Protein AF-A0AAV6R7L6-F1 (afdb_monomer_lite)

Secondary structure (DSSP, 8-state):
-HHHHHHT-SS---BTTB---HHHHHHHHHHHHHHHHHT-HHHHHH---------HHHHHHHHHHHHHHHHHHHHHHHS------S--SSPPPPPPPTT------S------PPP--TT----TT-PPPTHHHHHHHHTTSS----------------------------S---HHHHHHHHHHHHHHHHHHHTT------------B-TTT-SBSSGGGTEEEETTEEEEHHHH-S-HHHHHHHHHHHHHHHHHHHHHHHHHHHHT-

Sequence (268 aa):
MLELCRIHTRDTRTLTGVHNNRWAGVMRDYKHIQDNVVNCPALMACTRVQLYDVNQQTLSMWHNQRSKAMTRDTITIAVPGSSAPQTTAEPLPAPRTLLQDPQQPDQPLAHHLPADASGLAVTIRGPLAPELFDLIVDHQSATTSSVSAPPVEPASTKATAPTVTPVTIAGAIPRSTAWRRRVDAEMERRAQELRNFAKPYRKVPQFMCRRCGQPKTKQYGHSRYKRGTFCAQADGGTVEQWLSAMKDREREEAAAAAAAAAAAAAAA

Foldseek 3Di:
DVVLCVVLVDQDDPPLNDRRGSLVSSLVVLVVVVCVCVVDVVNVVVDPDDRDPDDSVNVVVVVVVVVVVVVVVVVCVVDPPPPPPPDDVDDPPDPDDPPDDDPDDPDPPDDPDDPDCPQVDDDPPGGDDPVVVVVVVVVPPPDDDDDDDDDDDDDDDDDDDDDDDDPPPPDDDDPVRVVVVVVVVVVVVVCVVVVPPPPPPPPPPPQADPQPRDGQDVVQQWDDDSPDIDGCVRPPDHNVVVVVVVVVVVVVVVVVVVVVVVVVVVVD

Organism: Solea senegalensis (NCBI:txid28829)

Structure (mmCIF, N/CA/C/O backbone):
data_AF-A0AAV6R7L6-F1
#
_entry.id   AF-A0AAV6R7L6-F1
#
loop_
_atom_site.group_PDB
_atom_site.id
_atom_site.type_symbol
_atom_site.label_atom_id
_atom_site.label_alt_id
_atom_site.label_comp_id
_atom_site.label_asym_id
_atom_site.label_entity_id
_atom_site.label_seq_id
_atom_site.pdbx_PDB_ins_code
_atom_site.Cartn_x
_atom_site.Cartn_y
_atom_site.Cartn_z
_atom_site.occupancy
_atom_site.B_iso_or_equiv
_atom_site.auth_seq_id
_atom_site.auth_comp_id
_atom_site.auth_asym_id
_atom_site.auth_atom_id
_atom_site.pdbx_PDB_model_num
ATOM 1 N N . MET A 1 1 ? 14.025 5.373 -6.574 1.00 78.81 1 MET A N 1
ATOM 2 C CA . MET A 1 1 ? 13.388 5.450 -5.236 1.00 78.81 1 MET A CA 1
ATOM 3 C C . MET A 1 1 ? 12.596 6.740 -5.029 1.00 78.81 1 MET A C 1
ATOM 5 O O . MET A 1 1 ? 11.406 6.651 -4.777 1.00 78.81 1 MET A O 1
ATOM 9 N N . LEU A 1 2 ? 13.202 7.929 -5.174 1.00 81.50 2 LEU A N 1
ATOM 10 C CA . LEU A 1 2 ? 12.488 9.216 -5.046 1.00 81.50 2 LEU A CA 1
ATOM 11 C C . LEU A 1 2 ? 11.243 9.307 -5.940 1.00 81.50 2 LEU A C 1
ATOM 13 O O . LEU A 1 2 ? 10.188 9.722 -5.473 1.00 81.50 2 LEU A O 1
ATOM 17 N N . GLU A 1 3 ? 11.362 8.859 -7.189 1.00 85.62 3 GLU A N 1
ATOM 18 C CA . GLU A 1 3 ? 10.254 8.897 -8.144 1.00 85.62 3 GLU A CA 1
ATOM 19 C C . GLU A 1 3 ? 9.113 7.950 -7.757 1.00 85.62 3 GLU A C 1
ATOM 21 O O . GLU A 1 3 ? 7.955 8.353 -7.731 1.00 85.62 3 GLU A O 1
ATOM 26 N N . LEU A 1 4 ? 9.435 6.738 -7.289 1.00 85.50 4 LEU A N 1
ATOM 27 C CA . LEU A 1 4 ? 8.439 5.808 -6.744 1.00 85.50 4 LEU A CA 1
ATOM 28 C C . LEU A 1 4 ? 7.688 6.418 -5.551 1.00 85.50 4 LEU A C 1
ATOM 30 O O . LEU A 1 4 ? 6.474 6.258 -5.445 1.00 85.50 4 LEU A O 1
ATOM 34 N N . CYS A 1 5 ? 8.379 7.164 -4.682 1.00 83.44 5 CYS A N 1
ATOM 35 C CA . CYS A 1 5 ? 7.754 7.853 -3.550 1.00 83.44 5 CYS A CA 1
ATOM 36 C C . CYS A 1 5 ? 6.808 8.994 -3.970 1.00 83.44 5 CYS A C 1
ATOM 38 O O . CYS A 1 5 ? 5.881 9.286 -3.211 1.00 83.44 5 CYS A O 1
ATOM 40 N N . ARG A 1 6 ? 7.040 9.632 -5.130 1.00 84.69 6 ARG A N 1
ATOM 41 C CA . ARG A 1 6 ? 6.175 10.675 -5.719 1.00 84.69 6 ARG A CA 1
ATOM 42 C C . ARG A 1 6 ? 4.965 10.078 -6.434 1.00 84.69 6 ARG A C 1
ATOM 44 O O . ARG A 1 6 ? 3.860 10.588 -6.293 1.00 84.69 6 ARG A O 1
ATOM 51 N N . ILE A 1 7 ? 5.160 8.971 -7.147 1.00 85.94 7 ILE A N 1
ATOM 52 C CA . ILE A 1 7 ? 4.070 8.224 -7.789 1.00 85.94 7 ILE A CA 1
ATOM 53 C C . ILE A 1 7 ? 3.088 7.718 -6.717 1.00 85.94 7 ILE A C 1
ATOM 55 O O . ILE A 1 7 ? 1.874 7.847 -6.856 1.00 85.94 7 ILE A O 1
ATOM 59 N N . HIS A 1 8 ? 3.610 7.243 -5.584 1.00 81.00 8 HIS A N 1
ATOM 60 C CA . HIS A 1 8 ? 2.818 6.798 -4.437 1.00 81.00 8 HIS A CA 1
ATOM 61 C C . HIS A 1 8 ? 2.582 7.930 -3.423 1.00 81.00 8 HIS A C 1
ATOM 63 O O . HIS A 1 8 ? 3.000 7.830 -2.273 1.00 81.00 8 HIS A O 1
ATOM 69 N N . THR A 1 9 ? 1.938 9.028 -3.822 1.00 69.56 9 THR A N 1
ATOM 70 C CA . THR A 1 9 ? 1.658 10.184 -2.934 1.00 69.56 9 THR A CA 1
ATOM 71 C C . THR A 1 9 ? 0.514 9.965 -1.948 1.00 69.56 9 THR A C 1
ATOM 73 O O . THR A 1 9 ? 0.471 10.617 -0.908 1.00 69.56 9 THR A O 1
ATOM 76 N N . ARG A 1 10 ? -0.412 9.052 -2.245 1.00 61.66 10 ARG A N 1
ATOM 77 C CA . ARG A 1 10 ? -1.561 8.737 -1.386 1.00 61.66 10 ARG A CA 1
ATOM 78 C C . ARG A 1 10 ? -1.382 7.367 -0.749 1.00 61.66 10 ARG A C 1
ATOM 80 O O . ARG A 1 10 ? -0.851 6.464 -1.397 1.00 61.66 10 ARG A O 1
ATOM 87 N N . ASP A 1 11 ? -1.872 7.200 0.483 1.00 61.88 11 ASP A N 1
ATOM 88 C CA . ASP A 1 11 ? -2.180 5.864 0.994 1.00 61.88 11 ASP A CA 1
ATOM 89 C C . ASP A 1 11 ? -3.090 5.203 -0.033 1.00 61.88 11 ASP A C 1
ATOM 91 O O . ASP A 1 11 ? -4.187 5.678 -0.344 1.00 61.88 11 ASP A O 1
ATOM 95 N N . THR A 1 12 ? -2.525 4.208 -0.706 1.00 55.50 12 THR A N 1
ATOM 96 C CA . THR A 1 12 ? -3.079 3.651 -1.926 1.00 55.50 12 THR A CA 1
ATOM 97 C C . THR A 1 12 ? -4.460 3.097 -1.633 1.00 55.50 12 THR A C 1
ATOM 99 O O . THR A 1 12 ? -4.608 2.095 -0.936 1.00 55.50 12 THR A O 1
ATOM 102 N N . ARG A 1 13 ? -5.449 3.820 -2.170 1.00 56.25 13 ARG A N 1
ATOM 103 C CA . ARG A 1 13 ? -6.783 3.406 -2.608 1.00 56.25 13 ARG A CA 1
ATOM 104 C C . ARG A 1 13 ? -7.132 1.975 -2.207 1.00 56.25 13 ARG A C 1
ATOM 106 O O . ARG A 1 13 ? -6.509 1.019 -2.664 1.00 56.25 13 ARG A O 1
ATOM 113 N N . THR A 1 14 ? -8.199 1.849 -1.427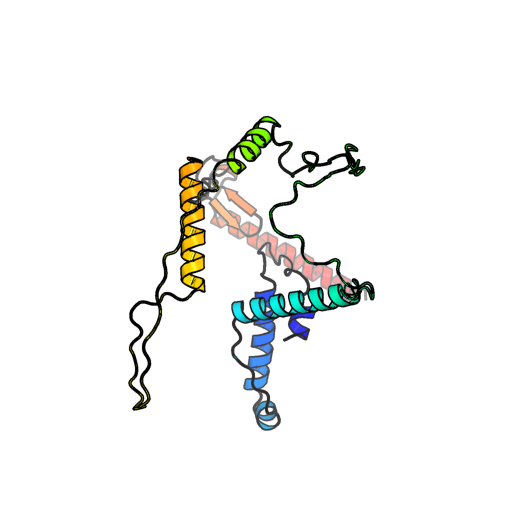 1.00 52.78 14 THR A N 1
ATOM 114 C CA . THR A 1 14 ? -8.880 0.594 -1.104 1.00 52.78 14 THR A CA 1
ATOM 115 C C . THR A 1 14 ? -9.281 -0.156 -2.379 1.00 52.78 14 THR A C 1
ATOM 117 O O . THR A 1 14 ? -10.410 -0.060 -2.854 1.00 52.78 14 THR A O 1
ATOM 120 N N . LEU A 1 15 ? -8.376 -0.954 -2.946 1.00 50.72 15 LEU A N 1
ATOM 121 C CA . LEU A 1 15 ? -8.770 -2.014 -3.862 1.00 50.72 15 LEU A CA 1
ATOM 122 C C . LEU A 1 15 ? -9.499 -3.047 -3.004 1.00 50.72 15 LEU A C 1
ATOM 124 O O . LEU A 1 15 ? -8.927 -3.600 -2.069 1.00 50.72 15 LEU A O 1
ATOM 128 N N . THR A 1 16 ? -10.780 -3.285 -3.278 1.00 52.56 16 THR A N 1
ATOM 129 C CA . THR A 1 16 ? -11.595 -4.328 -2.619 1.00 52.56 16 THR A CA 1
ATOM 130 C C . THR A 1 16 ? -11.823 -4.178 -1.103 1.00 52.56 16 THR A C 1
ATOM 132 O O . THR A 1 16 ? -12.234 -5.130 -0.444 1.00 52.56 16 THR A O 1
ATOM 135 N N . GLY A 1 17 ? -11.627 -2.980 -0.538 1.00 55.59 17 GLY A N 1
ATOM 136 C CA . GLY A 1 17 ? -11.860 -2.714 0.891 1.00 55.59 17 GLY A CA 1
ATOM 137 C C . GLY A 1 17 ? -10.710 -3.112 1.826 1.00 55.59 17 GLY A C 1
ATOM 138 O O . GLY A 1 17 ? -10.869 -3.016 3.040 1.00 55.59 17 GLY A O 1
ATOM 139 N N . VAL A 1 18 ? -9.554 -3.515 1.285 1.00 58.66 18 VAL A N 1
ATOM 140 C CA . VAL A 1 18 ? -8.327 -3.747 2.062 1.00 58.66 18 VAL A CA 1
ATOM 141 C C . VAL A 1 18 ? -7.452 -2.500 1.973 1.00 58.66 18 VAL A C 1
ATOM 143 O O . VAL A 1 18 ? -7.163 -2.008 0.882 1.00 58.66 18 VAL A O 1
ATOM 146 N N . HIS A 1 19 ? -7.054 -1.963 3.125 1.00 61.62 19 HIS A N 1
ATOM 147 C CA . HIS A 1 19 ? -6.133 -0.833 3.195 1.00 61.62 19 HIS A CA 1
ATOM 148 C C . HIS A 1 19 ? -4.741 -1.281 2.731 1.00 61.62 19 HIS A C 1
ATOM 150 O O . HIS A 1 19 ? -4.071 -2.043 3.430 1.00 61.62 19 HIS A O 1
ATOM 156 N N . ASN A 1 20 ? -4.299 -0.816 1.562 1.00 64.81 20 ASN A N 1
ATOM 157 C CA . ASN A 1 20 ? -2.940 -1.063 1.096 1.00 64.81 20 ASN A CA 1
ATOM 158 C C . ASN A 1 20 ? -2.015 0.047 1.590 1.00 64.81 20 ASN A C 1
ATOM 160 O O . ASN A 1 20 ? -2.176 1.217 1.251 1.00 64.81 20 ASN A O 1
ATOM 164 N N . ASN A 1 21 ? -1.027 -0.351 2.388 1.00 77.38 21 ASN A N 1
ATOM 165 C CA . ASN A 1 21 ? 0.027 0.521 2.884 1.00 77.38 21 ASN A CA 1
ATOM 166 C C . ASN A 1 21 ? 0.821 1.110 1.700 1.00 77.38 21 ASN A C 1
ATOM 168 O O . ASN A 1 21 ? 1.336 0.349 0.881 1.00 77.38 21 ASN A O 1
ATOM 172 N N . ARG A 1 22 ? 0.965 2.443 1.635 1.00 84.12 22 ARG A N 1
ATOM 173 C CA . ARG A 1 22 ? 1.741 3.163 0.603 1.00 84.12 22 ARG A CA 1
ATOM 174 C C . ARG A 1 22 ? 3.096 2.515 0.297 1.00 84.12 22 ARG A C 1
ATOM 176 O O . ARG A 1 22 ? 3.466 2.352 -0.864 1.00 84.12 22 ARG A O 1
ATOM 183 N N . TRP A 1 23 ? 3.833 2.121 1.335 1.00 86.56 23 TRP A N 1
ATOM 184 C CA . TRP A 1 23 ? 5.162 1.531 1.195 1.00 86.56 23 TRP A CA 1
ATOM 185 C C . TRP A 1 23 ? 5.133 0.158 0.530 1.00 86.56 23 TRP A C 1
ATOM 187 O O . TRP A 1 23 ? 6.108 -0.213 -0.109 1.00 86.56 23 TRP A O 1
ATOM 197 N N . ALA A 1 24 ? 4.031 -0.588 0.643 1.00 85.12 24 ALA A N 1
ATOM 198 C CA . ALA A 1 24 ? 3.885 -1.868 -0.042 1.00 85.12 24 ALA A CA 1
ATOM 199 C C . ALA A 1 24 ? 3.815 -1.694 -1.570 1.00 85.12 24 ALA A C 1
ATOM 201 O O . ALA A 1 24 ? 4.381 -2.511 -2.290 1.00 85.12 24 ALA A O 1
ATOM 202 N N . GLY A 1 25 ? 3.180 -0.621 -2.061 1.00 86.50 25 GLY A N 1
ATOM 203 C CA . GLY A 1 25 ? 3.184 -0.268 -3.488 1.00 86.50 25 GLY A CA 1
ATOM 204 C C . GLY A 1 25 ? 4.581 0.117 -3.976 1.00 86.50 25 GLY A C 1
ATOM 205 O O . GLY A 1 25 ? 5.102 -0.498 -4.900 1.00 86.50 25 GLY A O 1
ATOM 206 N N . VAL A 1 26 ? 5.244 1.028 -3.253 1.00 89.25 26 VAL A N 1
ATOM 207 C CA . VAL A 1 26 ? 6.632 1.440 -3.543 1.00 89.25 26 VAL A CA 1
ATOM 208 C C . VAL A 1 26 ? 7.577 0.236 -3.585 1.00 89.25 26 VAL A C 1
ATOM 210 O O . VAL A 1 26 ? 8.404 0.131 -4.486 1.00 89.25 26 VAL A O 1
ATOM 213 N N . MET A 1 27 ? 7.445 -0.682 -2.624 1.00 89.94 27 MET A N 1
ATOM 214 C CA . MET A 1 27 ? 8.248 -1.902 -2.553 1.00 89.94 27 MET A CA 1
ATOM 215 C C . MET A 1 27 ? 7.979 -2.857 -3.713 1.00 89.94 27 MET A C 1
ATOM 217 O O . MET A 1 27 ? 8.916 -3.467 -4.219 1.00 89.94 27 MET A O 1
ATOM 221 N N . ARG A 1 28 ? 6.718 -3.000 -4.134 1.00 89.12 28 ARG A N 1
ATOM 222 C CA . ARG A 1 28 ? 6.350 -3.857 -5.265 1.00 89.12 28 ARG A CA 1
ATOM 223 C C . ARG A 1 28 ? 6.998 -3.360 -6.551 1.00 89.12 28 ARG A C 1
ATOM 225 O O . ARG A 1 28 ? 7.649 -4.142 -7.232 1.00 89.12 28 ARG A O 1
ATOM 232 N N . ASP A 1 29 ? 6.874 -2.069 -6.832 1.00 89.38 29 ASP A N 1
ATOM 233 C CA . ASP A 1 29 ? 7.435 -1.474 -8.045 1.00 89.38 29 ASP A CA 1
ATOM 234 C C . ASP A 1 29 ? 8.964 -1.470 -8.005 1.00 89.38 29 ASP A C 1
ATOM 236 O O . ASP A 1 29 ? 9.616 -1.735 -9.012 1.00 89.38 29 ASP A O 1
ATOM 240 N N . TYR A 1 30 ? 9.553 -1.241 -6.826 1.00 91.25 30 TYR A N 1
ATOM 241 C CA . TYR A 1 30 ? 10.996 -1.351 -6.642 1.00 91.25 30 TYR A CA 1
ATOM 242 C C . TYR A 1 30 ? 11.512 -2.759 -6.956 1.00 91.25 30 TYR A C 1
ATOM 244 O O . TYR A 1 30 ? 12.456 -2.895 -7.732 1.00 91.25 30 TYR A O 1
ATOM 252 N N . LYS A 1 31 ? 10.867 -3.795 -6.404 1.00 90.56 31 LYS A N 1
ATOM 253 C CA . LYS A 1 31 ? 11.217 -5.192 -6.685 1.00 90.56 31 LYS A CA 1
ATOM 254 C C . LYS A 1 31 ? 11.003 -5.544 -8.149 1.00 90.56 31 LYS A C 1
ATOM 256 O O . LYS A 1 31 ? 11.864 -6.166 -8.747 1.00 90.56 31 LYS A O 1
ATOM 261 N N . HIS A 1 32 ? 9.925 -5.063 -8.760 1.00 91.31 32 HIS A N 1
ATOM 262 C CA . HIS A 1 32 ? 9.692 -5.281 -10.181 1.00 91.31 32 HIS A CA 1
ATOM 263 C C . HIS A 1 32 ? 10.808 -4.677 -11.047 1.00 91.31 32 HIS A C 1
ATOM 265 O O . HIS A 1 32 ? 11.297 -5.327 -11.967 1.00 91.31 32 HIS A O 1
ATOM 271 N N . ILE A 1 33 ? 11.264 -3.459 -10.742 1.00 89.81 33 ILE A N 1
ATOM 272 C CA . ILE A 1 33 ? 12.411 -2.847 -11.431 1.00 89.81 33 ILE A CA 1
ATOM 273 C C . ILE A 1 33 ? 13.683 -3.667 -11.186 1.00 89.81 33 ILE A C 1
ATOM 275 O O . ILE A 1 33 ? 14.439 -3.908 -12.124 1.00 89.81 33 ILE A O 1
ATOM 279 N N . GLN A 1 34 ? 13.908 -4.114 -9.949 1.00 89.94 34 GLN A N 1
ATOM 280 C CA . GLN A 1 34 ? 15.053 -4.950 -9.594 1.00 89.94 34 GLN A CA 1
ATOM 281 C C . GLN A 1 34 ? 15.079 -6.255 -10.390 1.00 89.94 34 GLN A C 1
ATOM 283 O O . GLN A 1 34 ? 16.103 -6.567 -10.993 1.00 89.94 34 GLN A O 1
ATOM 288 N N . ASP A 1 35 ? 13.950 -6.952 -10.475 1.00 89.75 35 ASP A N 1
ATOM 289 C CA . ASP A 1 35 ? 13.819 -8.193 -11.232 1.00 89.75 35 ASP A CA 1
ATOM 290 C C . ASP A 1 35 ? 14.068 -7.961 -12.727 1.00 89.75 35 ASP A C 1
ATOM 292 O O . ASP A 1 35 ? 14.812 -8.712 -13.347 1.00 89.75 35 ASP A O 1
ATOM 296 N N . ASN A 1 36 ? 13.511 -6.898 -13.320 1.00 89.00 36 ASN A N 1
ATOM 297 C CA . ASN A 1 36 ? 13.741 -6.576 -14.735 1.00 89.00 36 ASN A CA 1
ATOM 298 C C . ASN A 1 36 ? 15.219 -6.299 -15.038 1.00 89.00 36 ASN A C 1
ATOM 300 O O . ASN A 1 36 ? 15.735 -6.733 -16.066 1.00 89.00 36 ASN A O 1
ATOM 304 N N . VAL A 1 37 ? 15.900 -5.586 -14.141 1.00 87.81 37 VAL A N 1
ATOM 305 C CA . VAL A 1 37 ? 17.321 -5.267 -14.293 1.00 87.81 37 VAL A CA 1
ATOM 306 C C . VAL A 1 37 ? 18.177 -6.528 -14.163 1.00 87.81 37 VAL A C 1
ATOM 308 O O . VAL A 1 37 ? 19.039 -6.749 -15.007 1.00 87.81 37 VAL A O 1
ATOM 311 N N . VAL A 1 38 ? 17.907 -7.392 -13.178 1.00 86.25 38 VAL A N 1
ATOM 312 C CA . VAL A 1 38 ? 18.640 -8.659 -12.994 1.00 86.25 38 VAL A CA 1
ATOM 313 C C . VAL A 1 38 ? 18.370 -9.649 -14.134 1.00 86.25 38 VAL A C 1
ATOM 315 O O . VAL A 1 38 ? 19.295 -10.308 -14.603 1.00 86.25 38 VAL A O 1
ATOM 318 N N . ASN A 1 39 ? 17.133 -9.719 -14.629 1.00 87.75 39 ASN A N 1
ATOM 319 C CA . ASN A 1 39 ? 16.735 -10.621 -15.715 1.00 87.75 39 ASN A CA 1
ATOM 320 C C . ASN A 1 39 ? 17.211 -10.169 -17.104 1.00 87.75 39 ASN A C 1
ATOM 322 O O . ASN A 1 39 ? 17.036 -10.911 -18.068 1.00 87.75 39 ASN A O 1
ATOM 326 N N . CYS A 1 40 ? 17.807 -8.978 -17.227 1.00 87.62 40 CYS A N 1
ATOM 327 C CA . CYS A 1 40 ? 18.378 -8.469 -18.471 1.00 87.62 40 CYS A CA 1
ATOM 328 C C . CYS A 1 40 ? 19.915 -8.420 -18.377 1.00 87.62 40 CYS A C 1
ATOM 330 O O . CYS A 1 40 ? 20.477 -7.393 -17.981 1.00 87.62 40 CYS A O 1
ATOM 332 N N . PRO A 1 41 ? 20.632 -9.477 -18.809 1.00 82.31 41 PRO A N 1
ATOM 333 C CA . PRO A 1 41 ? 22.091 -9.553 -18.711 1.00 82.31 41 PRO A CA 1
ATOM 334 C C . PRO A 1 41 ? 22.807 -8.423 -19.455 1.00 82.31 41 PRO A C 1
ATOM 336 O O . PRO A 1 41 ? 23.832 -7.935 -18.993 1.00 82.31 41 PRO A O 1
ATOM 339 N N . ALA A 1 42 ? 22.245 -7.960 -20.576 1.00 86.38 42 ALA A N 1
ATOM 340 C CA . ALA A 1 42 ? 22.781 -6.830 -21.330 1.00 86.38 42 ALA A CA 1
ATOM 341 C C . ALA A 1 42 ? 22.748 -5.523 -20.517 1.00 86.38 42 ALA A C 1
ATOM 343 O O . ALA A 1 42 ? 23.716 -4.769 -20.523 1.00 86.38 42 ALA A O 1
ATOM 344 N N . LEU A 1 43 ? 21.676 -5.274 -19.755 1.00 84.50 43 LEU A N 1
ATOM 345 C CA . LEU A 1 43 ? 21.589 -4.103 -18.878 1.00 84.50 43 LEU A CA 1
ATOM 346 C C . LEU A 1 43 ? 22.566 -4.211 -17.705 1.00 84.50 43 LEU A C 1
ATOM 348 O O . LEU A 1 43 ? 23.191 -3.215 -17.352 1.00 84.50 43 LEU A O 1
ATOM 352 N N . MET A 1 44 ? 22.753 -5.402 -17.134 1.00 84.25 44 MET A N 1
ATOM 353 C CA . MET A 1 44 ? 23.740 -5.614 -16.067 1.00 84.25 44 MET A CA 1
ATOM 354 C C . MET A 1 44 ? 25.185 -5.527 -16.556 1.00 84.25 44 MET A C 1
ATOM 356 O O . MET A 1 44 ? 26.041 -5.030 -15.832 1.00 84.25 44 MET A O 1
ATOM 360 N N . ALA A 1 45 ? 25.461 -5.945 -17.790 1.00 84.75 45 ALA A N 1
ATOM 361 C CA . ALA A 1 45 ? 26.782 -5.809 -18.395 1.00 84.75 45 ALA A CA 1
ATOM 362 C C . ALA A 1 45 ? 27.098 -4.351 -18.772 1.00 84.75 45 ALA A C 1
ATOM 364 O O . ALA A 1 45 ? 28.232 -3.901 -18.615 1.00 84.75 45 ALA A O 1
ATOM 365 N N . CYS A 1 46 ? 26.101 -3.599 -19.249 1.00 86.25 46 CYS A N 1
ATOM 366 C CA . CYS A 1 46 ? 26.284 -2.219 -19.700 1.00 86.25 46 CYS A CA 1
ATOM 367 C C . CYS A 1 46 ? 26.146 -1.172 -18.585 1.00 86.25 46 CYS A C 1
ATOM 369 O O . CYS A 1 46 ? 26.543 -0.024 -18.782 1.00 86.25 46 CYS A O 1
ATOM 371 N N . THR A 1 47 ? 25.593 -1.523 -17.419 1.00 86.12 47 THR A N 1
ATOM 372 C CA . THR A 1 47 ? 25.369 -0.573 -16.321 1.00 86.12 47 THR A CA 1
ATOM 373 C C . THR A 1 47 ? 26.026 -1.034 -15.024 1.00 86.12 47 THR A C 1
ATOM 375 O O . THR A 1 47 ? 25.996 -2.203 -14.666 1.00 86.12 47 THR A O 1
ATOM 378 N N . ARG A 1 48 ? 26.597 -0.095 -14.260 1.00 84.00 48 ARG A N 1
ATOM 379 C CA . ARG A 1 48 ? 27.148 -0.356 -12.913 1.00 84.00 48 ARG A CA 1
ATOM 380 C C . ARG A 1 48 ? 26.105 -0.155 -11.806 1.00 84.00 48 ARG A C 1
ATOM 382 O O . ARG A 1 48 ? 26.451 0.210 -10.684 1.00 84.00 48 ARG A O 1
ATOM 389 N N . VAL A 1 49 ? 24.821 -0.301 -12.129 1.00 84.94 49 VAL A N 1
ATOM 390 C CA . VAL A 1 49 ? 23.738 -0.009 -11.185 1.00 84.94 49 VAL A CA 1
ATOM 391 C C . VAL A 1 49 ? 23.677 -1.115 -10.135 1.00 84.94 49 VAL A C 1
ATOM 393 O O . VAL A 1 49 ? 23.402 -2.268 -10.449 1.00 84.94 49 VAL A O 1
ATOM 396 N N . GLN A 1 50 ? 23.903 -0.749 -8.873 1.00 81.25 50 GLN A N 1
ATOM 397 C CA . GLN A 1 50 ? 23.730 -1.641 -7.729 1.00 81.25 50 GLN A CA 1
ATOM 398 C C . GLN A 1 50 ? 22.350 -1.404 -7.109 1.00 81.25 50 GLN A C 1
ATOM 400 O O . GLN A 1 50 ? 22.087 -0.350 -6.526 1.00 81.25 50 GLN A O 1
ATOM 405 N N . LEU A 1 51 ? 21.449 -2.376 -7.264 1.00 85.88 51 LEU A N 1
ATOM 406 C CA . LEU A 1 51 ? 20.141 -2.377 -6.610 1.00 85.88 51 LEU A CA 1
ATOM 407 C C . LEU A 1 51 ? 20.235 -3.194 -5.323 1.00 85.88 51 LEU A C 1
ATOM 409 O O . LEU A 1 51 ? 20.407 -4.409 -5.358 1.00 85.88 51 LEU A O 1
ATOM 413 N N . TYR A 1 52 ? 20.157 -2.505 -4.189 1.00 85.94 52 TYR A N 1
ATOM 414 C CA . TYR A 1 52 ? 20.205 -3.126 -2.870 1.00 85.94 52 TYR A CA 1
ATOM 415 C C . TYR A 1 52 ? 18.837 -3.663 -2.462 1.00 85.94 52 TYR A C 1
ATOM 417 O O . TYR A 1 52 ? 17.816 -3.067 -2.778 1.00 85.94 52 TYR A O 1
ATOM 425 N N . ASP A 1 53 ? 18.797 -4.736 -1.677 1.00 85.00 53 ASP A N 1
ATOM 426 C CA . ASP A 1 53 ? 17.546 -5.107 -1.021 1.00 85.00 53 ASP A CA 1
ATOM 427 C C . ASP A 1 53 ? 17.195 -4.047 0.030 1.00 85.00 53 ASP A C 1
ATOM 429 O O . ASP A 1 53 ? 17.902 -3.862 1.026 1.00 85.00 53 ASP A O 1
ATOM 433 N N . VAL A 1 54 ? 16.131 -3.286 -0.223 1.00 87.00 54 VAL A N 1
ATOM 434 C CA . VAL A 1 54 ? 15.700 -2.219 0.677 1.00 87.00 54 VAL A CA 1
ATOM 435 C C . VAL A 1 54 ? 14.465 -2.668 1.435 1.00 87.00 54 VAL A C 1
ATOM 437 O O . VAL A 1 54 ? 13.427 -2.931 0.847 1.00 87.00 54 VAL A O 1
ATOM 440 N N . ASN A 1 55 ? 14.541 -2.693 2.764 1.00 87.00 55 ASN A N 1
ATOM 441 C CA . ASN A 1 55 ? 13.386 -3.000 3.603 1.00 87.00 55 ASN A CA 1
ATOM 442 C C . ASN A 1 55 ? 12.404 -1.811 3.682 1.00 87.00 55 ASN A C 1
ATOM 444 O O . ASN A 1 55 ? 12.802 -0.642 3.695 1.00 87.00 55 ASN A O 1
ATOM 448 N N . GLN A 1 56 ? 11.115 -2.112 3.855 1.00 86.25 56 GLN A N 1
ATOM 449 C CA . GLN A 1 56 ? 10.044 -1.143 4.097 1.00 86.25 56 GLN A CA 1
ATOM 450 C C . GLN A 1 56 ? 10.381 -0.179 5.246 1.00 86.25 56 GLN A C 1
ATOM 452 O O . GLN A 1 56 ? 10.158 1.029 5.138 1.00 86.25 56 GLN A O 1
ATOM 457 N N . GLN A 1 57 ? 10.939 -0.700 6.343 1.00 87.31 57 GLN A N 1
ATOM 458 C CA . GLN A 1 57 ? 11.313 0.111 7.502 1.00 87.31 57 GLN A CA 1
ATOM 459 C C . GLN A 1 57 ? 12.393 1.139 7.146 1.00 87.31 57 GLN A C 1
ATOM 461 O O . GLN A 1 57 ? 12.279 2.306 7.523 1.00 87.31 57 GLN A O 1
ATOM 466 N N . THR A 1 58 ? 13.403 0.723 6.380 1.00 88.75 58 THR A N 1
ATOM 467 C CA . THR A 1 58 ? 14.499 1.583 5.919 1.00 88.75 58 THR A CA 1
ATOM 468 C C . THR A 1 58 ? 13.978 2.685 5.001 1.00 88.75 58 THR A C 1
ATOM 470 O O . THR A 1 58 ? 14.332 3.849 5.182 1.00 88.75 58 THR A O 1
ATOM 473 N N . LEU A 1 59 ? 13.071 2.352 4.075 1.00 87.75 59 LEU A N 1
ATOM 474 C CA . LEU A 1 59 ? 12.437 3.331 3.184 1.00 87.75 59 LEU A CA 1
ATOM 475 C C . LEU A 1 59 ? 11.618 4.373 3.934 1.00 87.75 59 LEU A C 1
ATOM 477 O O . LEU A 1 59 ? 11.770 5.571 3.690 1.00 87.75 59 LEU A O 1
ATOM 481 N N . SER A 1 60 ? 10.770 3.921 4.857 1.00 87.44 60 SER A N 1
ATOM 482 C CA . SER A 1 60 ? 9.935 4.807 5.665 1.00 87.44 60 SER A CA 1
ATOM 483 C C . SER A 1 60 ? 10.793 5.740 6.520 1.00 87.44 60 SER A C 1
ATOM 485 O O . SER A 1 60 ? 10.573 6.952 6.538 1.00 87.44 60 SER A O 1
ATOM 487 N N . MET A 1 61 ? 11.828 5.202 7.172 1.00 89.94 61 MET A N 1
ATOM 488 C CA . MET A 1 61 ? 12.746 5.986 7.997 1.00 89.94 61 MET A CA 1
ATOM 489 C C . MET A 1 61 ? 13.488 7.044 7.177 1.00 89.94 61 MET A C 1
ATOM 491 O O . MET A 1 61 ? 13.463 8.221 7.540 1.00 89.94 61 MET A O 1
ATOM 495 N N . TRP A 1 62 ? 14.084 6.646 6.051 1.00 91.06 62 TRP A N 1
ATOM 496 C CA . TRP A 1 62 ? 14.798 7.552 5.155 1.00 91.06 62 TRP A CA 1
ATOM 497 C C . TRP A 1 62 ? 13.888 8.662 4.622 1.00 91.06 62 TRP A C 1
ATOM 499 O O . TRP A 1 62 ? 14.248 9.840 4.663 1.00 91.06 62 TRP A O 1
ATOM 509 N N . HIS A 1 63 ? 12.680 8.313 4.173 1.00 88.69 63 HIS A N 1
ATOM 510 C CA . HIS A 1 63 ? 11.731 9.294 3.661 1.00 88.69 63 HIS A CA 1
ATOM 511 C C . HIS A 1 63 ? 11.309 10.277 4.750 1.00 88.69 63 HIS A C 1
ATOM 513 O O . HIS A 1 63 ? 11.322 11.481 4.520 1.00 88.69 63 HIS A O 1
ATOM 519 N N . ASN A 1 64 ? 10.983 9.792 5.950 1.00 89.69 64 ASN A N 1
ATOM 520 C CA . ASN A 1 64 ? 10.601 10.654 7.067 1.00 89.69 64 ASN A CA 1
ATOM 521 C C . ASN A 1 64 ? 11.741 11.591 7.472 1.00 89.69 64 ASN A C 1
ATOM 523 O O . ASN A 1 64 ? 11.508 12.771 7.727 1.00 89.69 64 ASN A O 1
ATOM 527 N N . GLN A 1 65 ? 12.977 11.090 7.506 1.00 92.44 65 GLN A N 1
ATOM 528 C CA . GLN A 1 65 ? 14.152 11.906 7.794 1.00 92.44 65 GLN A CA 1
ATOM 529 C C . GLN A 1 65 ? 14.349 12.994 6.734 1.00 92.44 65 GLN A C 1
ATOM 531 O O . GLN A 1 65 ? 14.586 14.152 7.078 1.00 92.44 65 GLN A O 1
ATOM 536 N N . ARG A 1 66 ? 14.172 12.652 5.455 1.00 91.06 66 ARG A N 1
ATOM 537 C CA . ARG A 1 66 ? 14.250 13.603 4.345 1.00 91.06 66 ARG A CA 1
ATOM 538 C C . ARG A 1 66 ? 13.128 14.643 4.383 1.00 91.06 66 ARG A C 1
ATOM 540 O O . ARG A 1 66 ? 13.410 15.824 4.225 1.00 91.06 66 ARG A O 1
ATOM 547 N N . SER A 1 67 ? 11.880 14.238 4.622 1.00 87.62 67 SER A N 1
ATOM 548 C CA . SER A 1 67 ? 10.740 15.157 4.748 1.00 87.62 67 SER A CA 1
ATOM 549 C C . SER A 1 67 ? 10.933 16.135 5.904 1.00 87.62 67 SER A C 1
ATOM 551 O O . SER A 1 67 ? 10.678 17.327 5.749 1.00 87.62 67 SER A O 1
ATOM 553 N N . LYS A 1 68 ? 11.449 15.657 7.045 1.00 91.19 68 LYS A N 1
ATOM 554 C CA . LYS A 1 68 ? 11.812 16.515 8.180 1.00 91.19 68 LYS A CA 1
ATOM 555 C C . LYS A 1 68 ? 12.920 17.500 7.821 1.00 91.19 68 LYS A C 1
ATOM 557 O O . LYS A 1 68 ? 12.821 18.660 8.198 1.00 91.19 68 LYS A O 1
ATOM 562 N N . ALA A 1 69 ? 13.947 17.059 7.093 1.00 90.88 69 ALA A N 1
ATOM 563 C CA . ALA A 1 69 ? 15.020 17.944 6.651 1.00 90.88 69 ALA A CA 1
ATOM 564 C C . ALA A 1 69 ? 14.500 19.041 5.716 1.00 90.88 69 ALA A C 1
ATOM 566 O O . ALA A 1 69 ? 14.705 20.211 5.994 1.00 90.88 69 ALA A O 1
ATOM 567 N N . MET A 1 70 ? 13.710 18.672 4.708 1.00 87.88 70 MET A N 1
ATOM 568 C CA . MET A 1 70 ? 13.089 19.632 3.794 1.00 87.88 70 MET A CA 1
ATOM 569 C C . MET A 1 70 ? 12.177 20.630 4.525 1.00 87.88 70 MET A C 1
ATOM 571 O O . MET A 1 70 ? 12.180 21.819 4.216 1.00 87.88 70 MET A O 1
ATOM 575 N N . THR A 1 71 ? 11.418 20.157 5.521 1.00 89.56 71 THR A N 1
ATOM 576 C CA . THR A 1 71 ? 10.576 21.024 6.361 1.00 89.56 71 THR A CA 1
ATOM 577 C C . THR A 1 71 ? 11.432 22.001 7.164 1.00 89.56 71 THR A C 1
ATOM 579 O O . THR A 1 71 ? 11.124 23.188 7.189 1.00 89.56 71 THR A O 1
ATOM 582 N N . ARG A 1 72 ? 12.527 21.528 7.777 1.00 91.00 72 ARG A N 1
ATOM 583 C CA . ARG A 1 72 ? 13.480 22.389 8.490 1.00 91.00 72 ARG A CA 1
ATOM 584 C C . ARG A 1 72 ? 14.023 23.472 7.564 1.00 91.00 72 ARG A C 1
ATOM 586 O O . ARG A 1 72 ? 13.936 24.637 7.919 1.00 91.00 72 ARG A O 1
ATOM 593 N N . ASP A 1 73 ? 14.525 23.093 6.395 1.00 88.25 73 ASP A N 1
ATOM 594 C CA . ASP A 1 73 ? 15.146 24.031 5.458 1.00 88.25 73 ASP A CA 1
ATOM 595 C C . ASP A 1 73 ? 14.134 25.096 5.002 1.00 88.25 73 ASP A C 1
ATOM 597 O O . ASP A 1 73 ? 14.449 26.281 4.960 1.00 88.25 73 ASP A O 1
ATOM 601 N N . THR A 1 74 ? 12.880 24.694 4.766 1.00 90.00 74 THR A N 1
ATOM 602 C CA . THR A 1 74 ? 11.781 25.620 4.440 1.00 90.00 74 THR A CA 1
ATOM 603 C C . THR A 1 74 ? 11.509 26.606 5.581 1.00 90.00 74 THR A C 1
ATOM 605 O O . THR A 1 74 ? 11.361 27.800 5.335 1.00 90.00 74 THR A O 1
ATOM 608 N N . ILE A 1 75 ? 11.472 26.132 6.832 1.00 88.31 75 ILE A N 1
ATOM 609 C CA . ILE A 1 75 ? 11.275 26.986 8.015 1.00 88.31 75 ILE A CA 1
ATOM 610 C C . ILE A 1 75 ? 12.452 27.952 8.188 1.00 88.31 75 ILE A C 1
ATOM 612 O O . ILE A 1 75 ? 12.231 29.128 8.453 1.00 88.31 75 ILE A O 1
ATOM 616 N N . THR A 1 76 ? 13.689 27.484 8.008 1.00 82.44 76 THR A N 1
ATOM 617 C CA . THR A 1 76 ? 14.897 28.317 8.102 1.00 82.44 76 THR A CA 1
ATOM 618 C C . THR A 1 76 ? 14.940 29.410 7.03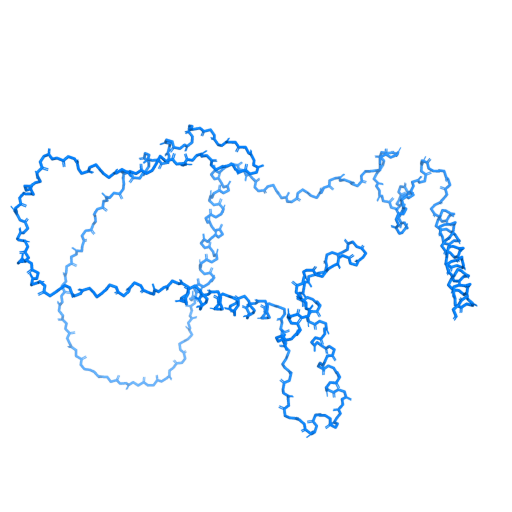3 1.00 82.44 76 THR A C 1
ATOM 620 O O . THR A 1 76 ? 15.473 30.482 7.290 1.00 82.44 76 THR A O 1
ATOM 623 N N . ILE A 1 77 ? 14.372 29.170 5.849 1.00 82.00 77 ILE A N 1
ATOM 624 C CA . ILE A 1 77 ? 14.245 30.196 4.804 1.00 82.00 77 ILE A CA 1
ATOM 625 C C . ILE A 1 77 ? 13.117 31.188 5.136 1.00 82.00 77 ILE A C 1
ATOM 627 O O . ILE A 1 77 ? 13.265 32.383 4.901 1.00 82.00 77 ILE A O 1
ATOM 631 N N . ALA A 1 78 ? 11.989 30.706 5.668 1.00 77.81 78 ALA A N 1
ATOM 632 C CA . ALA A 1 78 ? 10.805 31.527 5.939 1.00 77.81 78 ALA A CA 1
ATOM 633 C C . ALA A 1 78 ? 10.916 32.383 7.212 1.00 77.81 78 ALA A C 1
ATOM 635 O O . ALA A 1 78 ? 10.277 33.428 7.308 1.00 77.81 78 ALA A O 1
ATOM 636 N N . VAL A 1 79 ? 11.712 31.946 8.188 1.00 73.56 79 VAL A N 1
ATOM 637 C CA . VAL A 1 79 ? 12.033 32.702 9.398 1.00 73.56 79 VAL A CA 1
ATOM 638 C C . VAL A 1 79 ? 13.469 33.184 9.239 1.00 73.56 79 VAL A C 1
ATOM 640 O O . VAL A 1 79 ? 14.379 32.370 9.418 1.00 73.56 79 VAL A O 1
ATOM 643 N N . PRO A 1 80 ? 13.711 34.469 8.913 1.00 66.56 80 PRO A N 1
ATOM 644 C CA . PRO A 1 80 ? 15.044 35.034 9.035 1.00 66.56 80 PRO A CA 1
ATOM 645 C C . PRO A 1 80 ? 15.547 34.674 10.429 1.00 66.56 80 PRO A C 1
ATOM 647 O O . PRO A 1 80 ? 14.879 34.980 11.421 1.00 66.56 80 PRO A O 1
ATOM 650 N N . GLY A 1 81 ? 16.665 33.945 10.511 1.00 59.75 81 GLY A N 1
ATOM 651 C CA . GLY A 1 81 ? 17.289 33.659 11.798 1.00 59.75 81 GLY A CA 1
ATOM 652 C C . GLY A 1 81 ? 17.380 34.963 12.580 1.00 59.75 81 GLY A C 1
ATOM 653 O O . GLY A 1 81 ? 17.611 36.006 11.968 1.00 59.75 81 GLY A O 1
ATOM 654 N N . SER A 1 82 ? 17.136 34.918 13.893 1.00 60.44 82 SER A N 1
ATOM 655 C CA . SER A 1 82 ? 17.268 36.089 14.762 1.00 60.44 82 SER A CA 1
ATOM 656 C C . SER A 1 82 ? 18.701 36.609 14.655 1.00 60.44 82 SER A C 1
ATOM 658 O O . SER A 1 82 ? 19.592 36.205 15.394 1.00 60.44 82 SER A O 1
ATOM 660 N N . SER A 1 83 ? 18.938 37.471 13.673 1.00 56.78 83 SER A N 1
ATOM 661 C CA . SER A 1 83 ? 20.156 38.234 13.491 1.00 56.78 83 SER A CA 1
ATOM 662 C C . SER A 1 83 ? 20.006 39.495 14.327 1.00 56.78 83 SER A C 1
ATOM 664 O O . SER A 1 83 ? 20.148 40.609 13.834 1.00 56.78 83 SER A O 1
ATOM 666 N N . ALA A 1 84 ? 19.662 39.321 15.601 1.00 54.12 84 ALA A N 1
ATOM 667 C CA . ALA A 1 84 ? 19.993 40.323 16.584 1.00 54.12 84 ALA A CA 1
ATOM 668 C C . ALA A 1 84 ? 21.479 40.100 16.899 1.00 54.12 84 ALA A C 1
ATOM 670 O O . ALA A 1 84 ? 21.821 39.040 17.436 1.00 54.12 84 ALA A O 1
ATOM 671 N N . PRO A 1 85 ? 22.390 41.024 16.549 1.00 49.91 85 PRO A N 1
ATOM 672 C CA . PRO A 1 85 ? 23.723 40.968 17.120 1.00 49.91 85 PRO A CA 1
ATOM 673 C C . PRO A 1 85 ? 23.559 41.024 18.644 1.00 49.91 85 PRO A C 1
ATOM 675 O O . PRO A 1 85 ? 23.029 41.995 19.175 1.00 49.91 85 PRO A O 1
ATOM 678 N N . GLN A 1 86 ? 24.025 40.002 19.369 1.00 52.62 86 GLN A N 1
ATOM 679 C CA . GLN A 1 86 ? 24.132 40.035 20.841 1.00 52.62 86 GLN A CA 1
ATOM 680 C C . GLN A 1 86 ? 25.240 40.993 21.316 1.00 52.62 86 GLN A C 1
ATOM 682 O O . GLN A 1 86 ? 25.785 40.859 22.407 1.00 52.62 86 GLN A O 1
ATOM 687 N N . THR A 1 87 ? 25.613 41.953 20.481 1.00 53.09 87 THR A N 1
ATOM 688 C CA . THR A 1 87 ? 26.654 42.926 20.755 1.00 53.09 87 THR A CA 1
ATOM 689 C C . THR A 1 87 ? 26.032 44.287 20.530 1.00 53.09 87 THR A C 1
ATOM 691 O O . THR A 1 87 ? 26.165 44.896 19.472 1.00 53.09 87 THR A O 1
ATOM 694 N N . THR A 1 88 ? 25.291 44.742 21.539 1.00 48.59 88 THR A N 1
ATOM 695 C CA . THR A 1 88 ? 25.118 46.178 21.717 1.00 48.59 88 THR A CA 1
ATOM 696 C C . THR A 1 88 ? 26.516 46.766 21.949 1.00 48.59 88 THR A C 1
ATOM 698 O O . THR A 1 88 ? 27.331 46.163 22.645 1.00 48.59 88 THR A O 1
ATOM 701 N N . ALA A 1 89 ? 26.830 47.902 21.327 1.00 55.66 89 ALA A N 1
ATOM 702 C CA . ALA A 1 89 ? 28.119 48.586 21.491 1.00 55.66 89 ALA A CA 1
ATOM 703 C C . ALA A 1 89 ? 28.238 49.316 22.847 1.00 55.66 89 ALA A C 1
ATOM 705 O O . ALA A 1 89 ? 29.215 50.018 23.099 1.00 55.66 89 ALA A O 1
ATOM 706 N N . GLU A 1 90 ? 27.232 49.170 23.708 1.00 59.66 90 GLU A N 1
ATOM 707 C CA . GLU A 1 90 ? 27.223 49.700 25.061 1.00 59.66 90 GLU A CA 1
ATOM 708 C C . GLU A 1 90 ? 28.031 48.763 25.977 1.00 59.66 90 GLU A C 1
ATOM 710 O O . GLU A 1 90 ? 27.702 47.574 26.070 1.00 59.66 90 GLU A O 1
ATOM 715 N N . PRO A 1 91 ? 29.110 49.244 26.625 1.00 60.31 91 PRO A N 1
ATOM 716 C CA . PRO A 1 91 ? 29.867 48.427 27.562 1.00 60.31 91 PRO A CA 1
ATOM 717 C C . PRO A 1 91 ? 28.924 47.950 28.667 1.00 60.31 91 PRO A C 1
ATOM 719 O O . PRO A 1 91 ? 28.252 48.764 29.300 1.00 60.31 91 PRO A O 1
ATOM 722 N N . LEU A 1 92 ? 28.860 46.629 28.878 1.00 63.84 92 LEU A N 1
ATOM 723 C CA . LEU A 1 92 ? 28.015 46.052 29.920 1.00 63.84 92 LEU A CA 1
ATOM 724 C C . LEU A 1 92 ? 28.297 46.754 31.260 1.00 63.84 92 LEU A C 1
ATOM 726 O O . LEU A 1 92 ? 29.470 46.936 31.609 1.00 63.84 92 LEU A O 1
ATOM 730 N N . PRO A 1 93 ? 27.256 47.113 32.034 1.00 64.75 93 PRO A N 1
ATOM 731 C CA . PRO A 1 93 ? 27.454 47.650 33.369 1.00 64.75 93 PRO A CA 1
ATOM 732 C C . PRO A 1 93 ? 28.247 46.647 34.209 1.00 64.75 93 PRO A C 1
ATOM 734 O O . PRO A 1 93 ? 28.094 45.430 34.060 1.00 64.75 93 PRO A O 1
ATOM 737 N N . ALA A 1 94 ? 29.114 47.169 35.080 1.00 67.94 94 ALA A N 1
ATOM 738 C CA . ALA A 1 94 ? 29.972 46.353 35.928 1.00 67.94 94 ALA A CA 1
ATOM 739 C C . ALA A 1 94 ? 29.150 45.272 36.664 1.00 67.94 94 ALA A C 1
ATOM 741 O O . ALA A 1 94 ? 28.037 45.558 37.122 1.00 67.94 94 ALA A O 1
ATOM 742 N N . PRO A 1 95 ? 29.670 44.034 36.767 1.00 59.53 95 PRO A N 1
ATOM 743 C CA . PRO A 1 95 ? 28.951 42.924 37.379 1.00 59.53 95 PRO A CA 1
ATOM 744 C C . PRO A 1 95 ? 28.524 43.306 38.797 1.00 59.53 95 PRO A C 1
ATOM 746 O O . PRO A 1 95 ? 29.353 43.686 39.624 1.00 59.53 95 PRO A O 1
ATOM 749 N N . ARG A 1 96 ? 27.217 43.231 39.069 1.00 63.66 96 ARG A N 1
ATOM 750 C CA . ARG A 1 96 ? 26.660 43.551 40.387 1.00 63.66 96 ARG A CA 1
ATOM 751 C C . ARG A 1 96 ? 27.245 42.601 41.430 1.00 63.66 96 ARG A C 1
ATOM 753 O O . ARG A 1 96 ? 27.118 41.384 41.308 1.00 63.66 96 ARG A O 1
ATOM 760 N N . THR A 1 97 ? 27.872 43.156 42.461 1.00 62.38 97 THR A N 1
ATOM 761 C CA . THR A 1 97 ? 28.294 42.411 43.647 1.00 62.38 97 THR A CA 1
ATOM 762 C C . THR A 1 97 ? 27.051 41.887 44.370 1.00 62.38 97 THR A C 1
ATOM 764 O O . THR A 1 97 ? 26.083 42.620 44.560 1.00 62.38 97 THR A O 1
ATOM 767 N N . LEU A 1 98 ? 27.075 40.606 44.747 1.00 56.16 98 LEU A N 1
ATOM 768 C CA . LEU A 1 98 ? 25.948 39.769 45.203 1.00 56.16 98 LEU A CA 1
ATOM 769 C C . LEU A 1 98 ? 25.253 40.185 46.527 1.00 56.16 98 LEU A C 1
ATOM 771 O O . LEU A 1 98 ? 24.697 39.333 47.212 1.00 56.16 98 LEU A O 1
ATOM 775 N N . LEU A 1 99 ? 25.268 41.463 46.914 1.00 57.53 99 LEU A N 1
ATOM 776 C CA . LEU A 1 99 ? 24.700 41.946 48.184 1.00 57.53 99 LEU A CA 1
ATOM 777 C C . LEU A 1 99 ? 23.932 43.278 48.090 1.00 57.53 99 LEU A C 1
ATOM 779 O O . LEU A 1 99 ? 23.635 43.877 49.119 1.00 57.53 99 LEU A O 1
ATOM 783 N N . GLN A 1 100 ? 23.586 43.760 46.894 1.00 55.34 100 GLN A N 1
ATOM 784 C CA . GLN A 1 100 ? 22.666 44.897 46.763 1.00 55.34 100 GLN A CA 1
ATOM 785 C C . GLN A 1 100 ? 21.232 44.405 46.580 1.00 55.34 100 GLN A C 1
ATOM 787 O O . GLN A 1 100 ? 20.916 43.785 45.563 1.00 55.34 100 GLN A O 1
ATOM 792 N N . ASP A 1 101 ? 20.379 44.706 47.564 1.00 62.28 101 ASP A N 1
ATOM 793 C CA . ASP A 1 101 ? 18.931 44.546 47.447 1.00 62.28 101 ASP A CA 1
ATOM 794 C C . ASP A 1 101 ? 18.439 45.276 46.185 1.00 62.28 101 ASP A C 1
ATOM 796 O O . ASP A 1 101 ? 18.811 46.438 45.964 1.00 62.28 101 ASP A O 1
ATOM 800 N N . PRO A 1 102 ? 17.634 44.632 45.323 1.00 53.84 102 PRO A N 1
ATOM 801 C CA . PRO A 1 102 ? 17.100 45.289 44.143 1.00 53.84 102 PRO A CA 1
ATOM 802 C C . PRO A 1 102 ? 16.223 46.477 44.561 1.00 53.84 102 PRO A C 1
ATOM 804 O O . PRO A 1 102 ? 15.115 46.290 45.056 1.00 53.84 102 PRO A O 1
ATOM 807 N N . GLN A 1 103 ? 16.670 47.714 44.313 1.00 58.94 103 GLN A N 1
ATOM 808 C CA . GLN A 1 103 ? 15.749 48.850 44.235 1.00 58.94 103 GLN A CA 1
ATOM 809 C C . GLN A 1 103 ? 14.903 48.684 42.970 1.00 58.94 103 GLN A C 1
ATOM 811 O O . GLN A 1 103 ? 15.224 49.205 41.902 1.00 58.94 103 GLN A O 1
ATOM 816 N N . GLN A 1 104 ? 13.840 47.896 43.083 1.00 58.00 104 GLN A N 1
ATOM 817 C CA . GLN A 1 104 ? 12.782 47.858 42.092 1.00 58.00 104 GLN A CA 1
ATOM 818 C C . GLN A 1 104 ? 11.935 49.127 42.284 1.00 58.00 104 GLN A C 1
ATOM 820 O O . GLN A 1 104 ? 11.448 49.347 43.393 1.00 58.00 104 GLN A O 1
ATOM 825 N N . PRO A 1 105 ? 11.759 49.992 41.268 1.00 54.84 105 PRO A N 1
ATOM 826 C CA . PRO A 1 105 ? 10.708 50.996 41.333 1.00 54.84 105 PRO A CA 1
ATOM 827 C C . PRO A 1 105 ? 9.368 50.273 41.506 1.00 54.84 105 PRO A C 1
ATOM 829 O O . PRO A 1 105 ? 9.090 49.296 40.811 1.00 54.84 105 PRO A O 1
ATOM 832 N N . ASP A 1 106 ? 8.577 50.745 42.465 1.00 58.53 106 ASP A N 1
ATOM 833 C CA . ASP A 1 106 ? 7.320 50.180 42.978 1.00 58.53 106 ASP A CA 1
ATOM 834 C C . ASP A 1 106 ? 6.159 50.304 41.969 1.00 58.53 106 ASP A C 1
ATOM 836 O O . ASP A 1 106 ? 5.056 50.753 42.276 1.00 58.53 106 ASP A O 1
ATOM 840 N N . GLN A 1 107 ? 6.430 50.006 40.699 1.00 61.78 107 GLN A N 1
ATOM 841 C CA . GLN A 1 107 ? 5.455 50.100 39.630 1.00 61.78 107 GLN A CA 1
ATOM 842 C C . GLN A 1 107 ? 5.327 48.734 38.958 1.00 61.78 107 GLN A C 1
ATOM 844 O O . GLN A 1 107 ? 6.281 48.271 38.327 1.00 61.78 107 GLN A O 1
ATOM 849 N N . PRO A 1 108 ? 4.170 48.059 39.090 1.00 61.41 108 PRO A N 1
ATOM 850 C CA . PRO A 1 108 ? 3.958 46.783 38.432 1.00 61.41 108 PRO A CA 1
ATOM 851 C C . PRO A 1 108 ? 4.054 47.001 36.923 1.00 61.41 108 PRO A C 1
ATOM 853 O O . PRO A 1 108 ? 3.280 47.762 36.338 1.00 61.41 108 PRO A O 1
ATOM 856 N N . LEU A 1 109 ? 5.033 46.349 36.294 1.00 59.00 109 LEU A N 1
ATOM 857 C CA . LEU A 1 109 ? 5.208 46.363 34.849 1.00 59.00 109 LEU A CA 1
ATOM 858 C C . LEU A 1 109 ? 4.020 45.608 34.237 1.00 59.00 109 LEU A C 1
ATOM 860 O O . LEU A 1 109 ? 4.013 44.381 34.144 1.00 59.00 109 LEU A O 1
ATOM 864 N N . ALA A 1 110 ? 2.960 46.344 33.900 1.00 59.09 110 ALA A N 1
ATOM 865 C CA . ALA A 1 110 ? 1.742 45.783 33.339 1.00 59.09 110 ALA A CA 1
ATOM 866 C C . ALA A 1 110 ? 2.000 45.354 31.890 1.00 59.09 110 ALA A C 1
ATOM 868 O O . ALA A 1 110 ? 1.782 46.103 30.938 1.00 59.09 110 ALA A O 1
ATOM 869 N N . HIS A 1 111 ? 2.488 44.131 31.710 1.00 61.16 111 HIS A N 1
ATOM 870 C CA . HIS A 1 111 ? 2.456 43.477 30.412 1.00 61.16 111 HIS A CA 1
ATOM 871 C C . HIS A 1 111 ? 0.992 43.177 30.080 1.00 61.16 111 HIS A C 1
ATOM 873 O O . HIS A 1 111 ? 0.349 42.378 30.758 1.00 61.16 111 HIS A O 1
ATOM 879 N N . HIS A 1 112 ? 0.442 43.833 29.058 1.00 65.31 112 HIS A N 1
ATOM 880 C CA . HIS A 1 112 ? -0.912 43.551 28.590 1.00 65.31 112 HIS A CA 1
ATOM 881 C C . HIS A 1 112 ? -0.904 42.213 27.839 1.00 65.31 112 HIS A C 1
ATOM 883 O O . HIS A 1 112 ? -0.749 42.171 26.617 1.00 65.31 112 HIS A O 1
ATOM 889 N N . LEU A 1 113 ? -1.006 41.101 28.572 1.00 65.62 113 LEU A N 1
ATOM 890 C CA . LEU A 1 113 ? -1.192 39.795 27.955 1.00 65.62 113 LEU A CA 1
ATOM 891 C C . LEU A 1 113 ? -2.577 39.766 27.283 1.00 65.62 113 LEU A C 1
ATOM 893 O O . LEU A 1 113 ? -3.560 40.194 27.895 1.00 65.62 113 LEU A O 1
ATOM 897 N N . PRO A 1 114 ? -2.688 39.294 26.027 1.00 67.62 114 PRO A N 1
ATOM 898 C CA . PRO A 1 114 ? -3.991 38.991 25.448 1.00 67.62 114 PRO A CA 1
ATOM 899 C C . PRO A 1 114 ? -4.716 37.977 26.341 1.00 67.62 114 PRO A C 1
ATOM 901 O O . PRO A 1 114 ? -4.070 37.141 26.972 1.00 67.62 114 PRO A O 1
ATOM 904 N N . ALA A 1 115 ? -6.046 38.083 26.405 1.00 70.19 115 ALA A N 1
ATOM 905 C CA . ALA A 1 115 ? -6.873 37.240 27.262 1.00 70.19 115 ALA A CA 1
ATOM 906 C C . ALA A 1 115 ? -6.502 35.758 27.097 1.00 70.19 115 ALA A C 1
ATOM 908 O O . ALA A 1 115 ? -6.427 35.252 25.973 1.00 70.19 115 ALA A O 1
ATOM 909 N N . ASP A 1 116 ? -6.243 35.093 28.222 1.00 67.81 116 ASP A N 1
ATOM 910 C CA . ASP A 1 116 ? -5.837 33.695 28.248 1.00 67.81 116 ASP A CA 1
ATOM 911 C C . ASP A 1 116 ? -6.940 32.821 27.629 1.00 67.81 116 ASP A C 1
ATOM 913 O O . ASP A 1 116 ? -8.063 32.758 28.125 1.00 67.81 116 ASP A O 1
ATOM 917 N N . ALA A 1 117 ? -6.629 32.179 26.501 1.00 63.53 117 ALA A N 1
ATOM 918 C CA . ALA A 1 117 ? -7.527 31.250 25.815 1.00 63.53 117 ALA A CA 1
ATOM 919 C C . ALA A 1 117 ? -7.332 29.795 26.286 1.00 63.53 117 ALA A C 1
ATOM 921 O O . ALA A 1 117 ? -7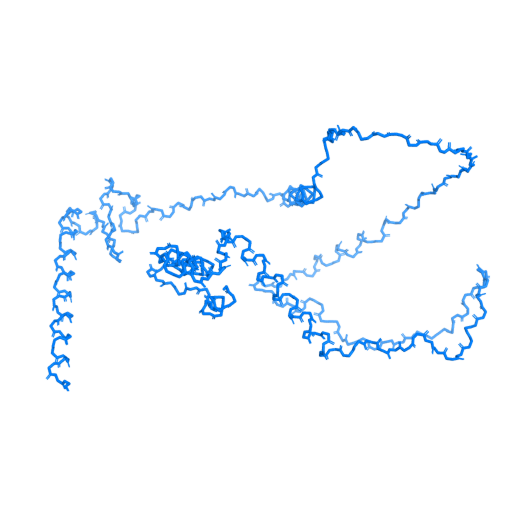.897 28.863 25.698 1.00 63.53 117 ALA A O 1
ATOM 922 N N . SER A 1 118 ? -6.520 29.577 27.326 1.00 59.09 118 SER A N 1
ATOM 923 C CA . SER A 1 118 ? -6.331 28.271 27.953 1.00 59.09 118 SER A CA 1
ATOM 924 C C . SER A 1 118 ? -7.676 27.723 28.441 1.00 59.09 118 SER A C 1
ATOM 926 O O . SER A 1 118 ? -8.442 28.399 29.115 1.00 59.09 118 SER A O 1
ATOM 928 N N . GLY A 1 119 ? -8.004 26.492 28.040 1.00 61.38 119 GLY A N 1
ATOM 929 C CA . GLY A 1 119 ? -9.286 25.846 28.360 1.00 61.38 119 GLY A CA 1
ATOM 930 C C . GLY A 1 119 ? -10.384 25.985 27.296 1.00 61.38 119 GLY A C 1
ATOM 931 O O . GLY A 1 119 ? -11.349 25.226 27.336 1.00 61.38 119 GLY A O 1
ATOM 932 N N . LEU A 1 120 ? -10.221 26.849 26.284 1.00 55.47 120 LEU A N 1
ATOM 933 C CA . LEU A 1 120 ? -11.172 26.969 25.160 1.00 55.47 120 LEU A CA 1
ATOM 934 C C . LEU A 1 120 ? -10.872 26.015 23.991 1.00 55.47 120 LEU A C 1
ATOM 936 O O . LEU A 1 120 ? -11.574 26.010 22.977 1.00 55.47 120 LEU A O 1
ATOM 940 N N . ALA A 1 121 ? -9.831 25.189 24.112 1.00 53.88 121 ALA A N 1
ATOM 941 C CA . ALA A 1 121 ? -9.495 24.193 23.107 1.00 53.88 121 ALA A CA 1
ATOM 942 C C . ALA A 1 121 ? -10.560 23.083 23.077 1.00 53.88 121 ALA A C 1
ATOM 944 O O . ALA A 1 121 ? -10.566 22.167 23.902 1.00 53.88 121 ALA A O 1
ATOM 945 N N . VAL A 1 122 ? -11.452 23.143 22.087 1.00 48.84 122 VAL A N 1
ATOM 946 C CA . VAL A 1 122 ? -12.425 22.081 21.818 1.00 48.84 122 VAL A CA 1
ATOM 947 C C . VAL A 1 122 ? -11.673 20.840 21.340 1.00 48.84 122 VAL A C 1
ATOM 949 O O . VAL A 1 122 ? -11.262 20.734 20.185 1.00 48.84 122 VAL A O 1
ATOM 952 N N . THR A 1 123 ? -11.484 19.872 22.232 1.00 57.62 123 THR A N 1
ATOM 953 C CA . THR A 1 123 ? -11.083 18.523 21.826 1.00 57.62 123 THR A CA 1
ATOM 954 C C . THR A 1 123 ? -12.311 17.765 21.312 1.00 57.62 123 THR A C 1
ATOM 956 O O . THR A 1 123 ? -13.434 18.003 21.753 1.00 57.62 123 THR A O 1
ATOM 959 N N . ILE A 1 124 ? -12.110 16.797 20.410 1.00 51.06 124 ILE A N 1
ATOM 960 C CA . ILE A 1 124 ? -13.161 15.957 19.784 1.00 51.06 124 ILE A CA 1
ATOM 961 C C . ILE A 1 124 ? -14.012 15.173 20.826 1.00 51.06 124 ILE A C 1
ATOM 963 O O . ILE A 1 124 ? -14.967 14.488 20.471 1.00 51.06 124 ILE A O 1
ATOM 967 N N . ARG A 1 125 ? -13.692 15.258 22.126 1.00 54.84 125 ARG A N 1
ATOM 968 C CA . ARG A 1 125 ? -14.365 14.548 23.225 1.00 54.84 125 ARG A CA 1
ATOM 969 C C . ARG A 1 125 ? -15.118 15.434 24.233 1.00 54.84 125 ARG A C 1
ATOM 971 O O . ARG A 1 125 ? -15.606 14.891 25.217 1.00 54.84 125 ARG A O 1
ATOM 978 N N . GLY A 1 126 ? -15.288 16.733 23.976 1.00 50.75 126 GLY A N 1
ATOM 979 C CA . GLY A 1 126 ? -16.014 17.651 24.873 1.00 50.75 126 GLY A CA 1
ATOM 980 C C . GLY A 1 126 ? -15.135 18.267 25.980 1.00 50.75 126 GLY A C 1
ATOM 981 O O . GLY A 1 126 ? -13.961 17.903 26.085 1.00 50.75 126 GLY A O 1
ATOM 982 N N . PRO A 1 127 ? -15.654 19.240 26.760 1.00 49.44 127 PRO A N 1
ATOM 983 C CA . PRO A 1 127 ? -14.847 20.051 27.678 1.00 49.44 127 PRO A CA 1
ATOM 984 C C . PRO A 1 127 ? -14.306 19.233 28.858 1.00 49.44 127 PRO A C 1
ATOM 986 O O . PRO A 1 127 ? -15.043 18.456 29.466 1.00 49.44 127 PRO A O 1
ATOM 989 N N . LEU A 1 128 ? -13.030 19.431 29.207 1.00 52.44 128 LEU A N 1
ATOM 990 C CA . LEU A 1 128 ? -12.489 18.978 30.491 1.00 52.44 128 LEU A CA 1
ATOM 991 C C . LEU A 1 128 ? -13.042 19.889 31.596 1.00 52.44 128 LEU A C 1
ATOM 993 O O . LEU A 1 128 ? -13.032 21.108 31.449 1.00 52.44 128 LEU A O 1
ATOM 997 N N . ALA A 1 129 ? -13.536 19.291 32.681 1.00 53.66 129 ALA A N 1
ATOM 998 C CA . ALA A 1 129 ? -14.047 20.029 33.830 1.00 53.66 129 ALA A CA 1
ATOM 999 C C . ALA A 1 129 ? -12.936 20.912 34.450 1.00 53.66 129 ALA A C 1
ATOM 1001 O O . ALA A 1 129 ? -11.816 20.414 34.608 1.00 53.66 129 ALA A O 1
ATOM 1002 N N . PRO A 1 130 ? -13.235 22.174 34.821 1.00 55.47 130 PRO A N 1
ATOM 1003 C CA . PRO A 1 130 ? -12.273 23.116 35.412 1.00 55.47 130 PRO A CA 1
ATOM 1004 C C . PRO A 1 130 ? -11.505 22.562 36.624 1.00 55.47 130 PRO A C 1
ATOM 1006 O O . PRO A 1 130 ? -10.324 22.842 36.786 1.00 55.47 130 PRO A O 1
ATOM 1009 N N . GLU A 1 131 ? -12.141 21.679 37.397 1.00 53.78 131 GLU A N 1
ATOM 1010 C CA . GLU A 1 131 ? -11.613 21.053 38.622 1.00 53.78 131 GLU A CA 1
ATOM 1011 C C . GLU A 1 131 ? -10.302 20.259 38.436 1.00 53.78 131 GLU A C 1
ATOM 1013 O O . GLU A 1 131 ? -9.579 20.005 39.395 1.00 53.78 131 GLU A O 1
ATOM 1018 N N . LEU A 1 132 ? -9.975 19.825 37.211 1.00 53.94 132 LEU A N 1
ATOM 1019 C CA . LEU A 1 132 ? -8.730 19.089 36.942 1.00 53.94 132 LEU A CA 1
ATOM 1020 C C . LEU A 1 132 ? -7.514 20.003 36.757 1.00 53.94 132 LEU A C 1
ATOM 1022 O O . LEU A 1 132 ? -6.386 19.513 36.786 1.00 53.94 132 LEU A O 1
ATOM 1026 N N . PHE A 1 133 ? -7.728 21.301 36.533 1.00 54.47 133 PHE A N 1
ATOM 1027 C CA . PHE A 1 133 ? -6.647 22.244 36.263 1.00 54.47 133 PHE A CA 1
ATOM 1028 C C . PHE A 1 133 ? -5.976 22.723 37.558 1.00 54.47 133 PHE A C 1
ATOM 1030 O O . PHE A 1 133 ? -4.747 22.777 37.615 1.00 54.47 133 PHE A O 1
ATOM 1037 N N . ASP A 1 134 ? -6.757 22.948 38.618 1.00 52.19 134 ASP A N 1
ATOM 1038 C CA . ASP A 1 134 ? -6.248 23.422 39.914 1.00 52.19 134 ASP A CA 1
ATOM 1039 C C . ASP A 1 134 ? -5.310 22.411 40.592 1.00 52.19 134 ASP A C 1
ATOM 1041 O O . ASP A 1 134 ? -4.299 22.785 41.185 1.00 52.19 134 ASP A O 1
ATOM 1045 N N . LEU A 1 135 ? -5.550 21.109 40.402 1.00 54.81 135 LEU A N 1
ATOM 1046 C CA . LEU A 1 135 ? -4.689 20.052 40.945 1.00 54.81 135 LEU A CA 1
ATOM 1047 C C . LEU A 1 135 ? -3.287 20.020 40.308 1.00 54.81 135 LEU A C 1
ATOM 1049 O O . LEU A 1 135 ? -2.337 19.569 40.937 1.00 54.81 135 LEU A O 1
ATOM 1053 N N . ILE A 1 136 ? -3.116 20.496 39.071 1.00 54.91 136 ILE A N 1
ATOM 1054 C CA . ILE A 1 136 ? -1.826 20.418 38.358 1.00 54.91 136 ILE A CA 1
ATOM 1055 C C . ILE A 1 136 ? -0.874 21.548 38.786 1.00 54.91 136 ILE A C 1
ATOM 1057 O O . ILE A 1 136 ? 0.349 21.386 38.721 1.00 54.91 136 ILE A O 1
ATOM 1061 N N . VAL A 1 137 ? -1.415 22.683 39.235 1.00 54.41 137 VAL A N 1
ATOM 1062 C CA . VAL A 1 137 ? -0.624 23.860 39.626 1.00 54.41 137 VAL A CA 1
ATOM 1063 C C . VAL A 1 137 ? -0.013 23.682 41.020 1.00 54.41 137 VAL A C 1
ATOM 1065 O O . VAL A 1 137 ? 1.157 24.011 41.215 1.00 54.41 137 VAL A O 1
ATOM 1068 N N . ASP A 1 138 ? -0.744 23.073 41.956 1.00 42.62 138 ASP A N 1
ATOM 1069 C CA . ASP A 1 138 ? -0.310 22.907 43.353 1.00 42.62 138 ASP A CA 1
ATOM 1070 C C . ASP A 1 138 ? 0.940 22.009 43.498 1.00 42.62 138 ASP A C 1
ATOM 1072 O O . ASP A 1 138 ? 1.785 22.188 44.374 1.00 42.62 138 ASP A O 1
ATOM 1076 N N . HIS A 1 139 ? 1.128 21.053 42.584 1.00 47.25 139 HIS A N 1
ATOM 1077 C CA . HIS A 1 139 ? 2.200 20.057 42.684 1.00 47.25 139 HIS A CA 1
ATOM 1078 C C . HIS A 1 139 ? 3.590 20.563 42.259 1.00 47.25 139 HIS A C 1
ATOM 1080 O O . HIS A 1 139 ? 4.585 19.889 42.525 1.00 47.25 139 HIS A O 1
ATOM 1086 N N . GLN A 1 140 ? 3.695 21.727 41.606 1.00 46.34 140 GLN A N 1
ATOM 1087 C CA . GLN A 1 140 ? 4.986 22.242 41.122 1.00 46.34 140 GLN A CA 1
ATOM 1088 C C . GLN A 1 140 ? 5.747 23.095 42.149 1.00 46.34 140 GLN A C 1
ATOM 1090 O O . GLN A 1 140 ? 6.938 23.343 41.964 1.00 46.34 140 GLN A O 1
ATOM 1095 N N . SER A 1 141 ? 5.115 23.480 43.260 1.00 41.53 141 SER A N 1
ATOM 1096 C CA . SER A 1 141 ? 5.725 24.371 44.260 1.00 41.53 141 SER A CA 1
ATOM 1097 C C . SER A 1 141 ? 6.545 23.659 45.348 1.00 41.53 141 SER A C 1
ATOM 1099 O O . SER A 1 141 ? 7.139 24.332 46.185 1.00 41.53 141 SER A O 1
ATOM 1101 N N . ALA A 1 142 ? 6.616 22.319 45.365 1.00 41.47 142 ALA A N 1
ATOM 1102 C CA . ALA A 1 142 ? 7.088 21.577 46.546 1.00 41.47 142 ALA A CA 1
ATOM 1103 C C . ALA A 1 142 ? 8.409 20.786 46.413 1.00 41.47 142 ALA A C 1
ATOM 1105 O O . ALA A 1 142 ? 8.781 20.095 47.359 1.00 41.47 142 ALA A O 1
ATOM 1106 N N . THR A 1 143 ? 9.167 20.866 45.313 1.00 40.47 143 THR A N 1
ATOM 1107 C CA . THR A 1 143 ? 10.450 20.129 45.217 1.00 40.47 143 THR A CA 1
ATOM 1108 C C . THR A 1 143 ? 11.586 20.949 44.616 1.00 40.47 143 THR A C 1
ATOM 1110 O O . THR A 1 143 ? 12.049 20.691 43.507 1.00 40.47 143 THR A O 1
ATOM 1113 N N . THR A 1 144 ? 12.106 21.896 45.394 1.00 37.31 144 THR A N 1
ATOM 1114 C CA . THR A 1 144 ? 13.515 22.298 45.325 1.00 37.31 144 THR A CA 1
ATOM 1115 C C . THR A 1 144 ? 14.171 21.938 46.657 1.00 37.31 144 THR A C 1
ATOM 1117 O O . THR A 1 144 ? 13.965 22.570 47.686 1.00 37.31 144 THR A O 1
ATOM 1120 N N . SER A 1 145 ? 14.947 20.856 46.671 1.00 36.75 145 SER A N 1
ATOM 1121 C CA . SER A 1 145 ? 15.838 20.543 47.789 1.00 36.75 145 SER A CA 1
ATOM 1122 C C . SER A 1 145 ? 17.212 20.170 47.253 1.00 36.75 145 SER A C 1
ATOM 1124 O O . SER A 1 145 ? 17.412 19.154 46.593 1.00 36.75 145 SER A O 1
ATOM 1126 N N . SER A 1 146 ? 18.111 21.111 47.522 1.00 38.97 146 SER A N 1
ATOM 1127 C CA . SER A 1 146 ? 19.568 21.089 47.474 1.00 38.97 146 SER A CA 1
ATOM 1128 C C . SER A 1 146 ? 20.186 19.823 48.076 1.00 38.97 146 SER A C 1
ATOM 1130 O O . SER A 1 146 ? 19.780 19.428 49.164 1.00 38.97 146 SER A O 1
ATOM 1132 N N . VAL A 1 147 ? 21.236 19.277 47.442 1.00 33.09 147 VAL A N 1
ATOM 1133 C CA . VAL A 1 147 ? 22.346 18.619 48.157 1.00 33.09 147 VAL A CA 1
ATOM 1134 C C . VAL A 1 147 ? 23.677 18.923 47.458 1.00 33.09 147 VAL A C 1
ATOM 1136 O O . VAL A 1 147 ? 23.856 18.677 46.265 1.00 33.09 147 VAL A O 1
ATOM 1139 N N . SER A 1 148 ? 24.589 19.467 48.261 1.00 32.41 148 SER A N 1
ATOM 1140 C CA . SER A 1 148 ? 25.961 19.885 47.984 1.00 32.41 148 SER A CA 1
ATOM 1141 C C . SER A 1 148 ? 26.920 18.761 47.576 1.00 32.41 148 SER A C 1
ATOM 1143 O O . SER A 1 148 ? 26.818 17.623 48.030 1.00 32.41 148 SER A O 1
ATOM 1145 N N . ALA A 1 149 ? 27.940 19.145 46.807 1.00 37.62 149 ALA A N 1
ATOM 1146 C CA . ALA A 1 149 ? 29.206 18.428 46.673 1.00 37.62 149 ALA A CA 1
ATOM 1147 C C . ALA A 1 149 ? 30.089 18.587 47.930 1.00 37.62 149 ALA A C 1
ATOM 1149 O O . ALA A 1 149 ? 29.944 19.572 48.660 1.00 37.62 149 ALA A O 1
ATOM 1150 N N . PRO A 1 150 ? 31.084 17.699 48.111 1.00 37.78 150 PRO A N 1
ATOM 1151 C CA . PRO A 1 150 ? 32.370 18.130 48.651 1.00 37.78 150 PRO A CA 1
ATOM 1152 C C . PRO A 1 150 ? 33.575 17.741 47.757 1.00 37.78 150 PRO A C 1
ATOM 1154 O O . PRO A 1 150 ? 33.442 16.889 46.875 1.00 37.78 150 PRO A O 1
ATOM 1157 N N . PRO A 1 151 ? 34.743 18.389 47.957 1.00 44.09 151 PRO A N 1
ATOM 1158 C CA . PRO A 1 151 ? 35.880 18.414 47.026 1.00 44.09 151 PRO A CA 1
ATOM 1159 C C . PRO A 1 151 ? 37.058 17.527 47.478 1.00 44.09 151 PRO A C 1
ATOM 1161 O O . PRO A 1 151 ? 37.122 17.210 48.658 1.00 44.09 151 PRO A O 1
ATOM 1164 N N . VAL A 1 152 ? 37.998 17.190 46.574 1.00 32.91 152 VAL A N 1
ATOM 1165 C CA . VAL A 1 152 ? 39.474 17.370 46.702 1.00 32.91 152 VAL A CA 1
ATOM 1166 C C . VAL A 1 152 ? 40.245 16.766 45.500 1.00 32.91 152 VAL A C 1
ATOM 1168 O O . VAL A 1 152 ? 39.973 15.652 45.064 1.00 32.91 152 VAL A O 1
ATOM 1171 N N . GLU A 1 153 ? 41.213 17.529 44.978 1.00 33.50 153 GLU A N 1
ATOM 1172 C CA . GLU A 1 153 ? 42.240 17.185 43.965 1.00 33.50 153 GLU A CA 1
ATOM 1173 C C . GLU A 1 153 ? 43.522 16.585 44.628 1.00 33.50 153 GLU A C 1
ATOM 1175 O O . GLU A 1 153 ? 43.524 16.412 45.847 1.00 33.50 153 GLU A O 1
ATOM 1180 N N . PRO A 1 154 ? 44.702 16.468 43.965 1.00 51.62 154 PRO A N 1
ATOM 1181 C CA . PRO A 1 154 ? 45.084 15.780 42.715 1.00 51.62 154 PRO A CA 1
ATOM 1182 C C . PRO A 1 154 ? 46.307 14.835 42.912 1.00 51.62 154 PRO A C 1
ATOM 1184 O O . PRO A 1 154 ? 47.085 15.000 43.846 1.00 51.62 154 PRO A O 1
ATOM 1187 N N . ALA A 1 155 ? 46.593 13.921 41.970 1.00 28.59 155 ALA A N 1
ATOM 1188 C CA . ALA A 1 155 ? 47.969 13.434 41.755 1.00 28.59 155 ALA A CA 1
ATOM 1189 C C . ALA A 1 155 ? 48.192 12.871 40.341 1.00 28.59 155 ALA A C 1
ATOM 1191 O O . ALA A 1 155 ? 47.428 12.060 39.827 1.00 28.59 155 ALA A O 1
ATOM 1192 N N . SER A 1 156 ? 49.284 13.333 39.738 1.00 35.53 156 SER A N 1
ATOM 1193 C CA . SER A 1 156 ? 49.803 13.036 38.402 1.00 35.53 156 SER A CA 1
ATOM 1194 C C . SER A 1 156 ? 50.683 11.779 38.398 1.00 35.53 156 SER A C 1
ATOM 1196 O O . SER A 1 156 ? 51.426 11.568 39.352 1.00 35.53 156 SER A O 1
ATOM 1198 N N . THR A 1 157 ? 50.690 10.990 37.315 1.00 31.70 157 THR A N 1
ATOM 1199 C CA . THR A 1 157 ? 51.935 10.479 36.694 1.00 31.70 157 THR A CA 1
ATOM 1200 C C . THR A 1 157 ? 51.694 9.827 35.324 1.00 31.70 157 THR A C 1
ATOM 1202 O O . THR A 1 157 ? 50.617 9.343 34.995 1.00 31.70 157 THR A O 1
ATOM 1205 N N . LYS A 1 158 ? 52.746 9.913 34.506 1.00 32.38 158 LYS A N 1
ATOM 1206 C CA . LYS A 1 158 ? 52.882 9.638 33.070 1.00 32.38 158 LYS A CA 1
ATOM 1207 C C . LYS A 1 158 ? 52.590 8.199 32.606 1.00 32.38 158 LYS A C 1
ATOM 1209 O O . LYS A 1 158 ? 52.942 7.247 33.283 1.00 32.38 158 LYS A O 1
ATOM 1214 N N . ALA A 1 159 ? 52.124 8.149 31.350 1.00 34.53 159 ALA A N 1
ATOM 1215 C CA . ALA A 1 159 ? 52.476 7.264 30.226 1.00 34.53 159 ALA A CA 1
ATOM 1216 C C . ALA A 1 159 ? 52.659 5.756 30.472 1.00 34.53 159 ALA A C 1
ATOM 1218 O O . ALA A 1 159 ? 53.528 5.358 31.234 1.00 34.53 159 ALA A O 1
ATOM 1219 N N . THR A 1 160 ? 51.964 4.929 29.678 1.00 29.56 160 THR A N 1
ATOM 1220 C CA . THR A 1 160 ? 52.534 3.958 28.708 1.00 29.56 160 THR A CA 1
ATOM 1221 C C . THR A 1 160 ? 51.369 3.233 28.010 1.00 29.56 160 THR A C 1
ATOM 1223 O O . THR A 1 160 ? 50.472 2.723 28.674 1.00 29.56 160 THR A O 1
ATOM 1226 N N . ALA A 1 161 ? 51.348 3.208 26.673 1.00 38.94 161 ALA A N 1
ATOM 1227 C CA . ALA A 1 161 ? 50.467 2.320 25.909 1.00 38.94 161 ALA A CA 1
ATOM 1228 C C . ALA A 1 161 ? 50.981 0.878 26.025 1.00 38.94 161 ALA A C 1
ATOM 1230 O O . ALA A 1 161 ? 52.194 0.675 25.951 1.00 38.94 161 ALA A O 1
ATOM 1231 N N . PRO A 1 162 ? 50.100 -0.128 26.141 1.00 41.12 162 PRO A N 1
ATOM 1232 C CA . PRO A 1 162 ? 50.101 -1.104 25.054 1.00 41.12 162 PRO A CA 1
ATOM 1233 C C . PRO A 1 162 ? 48.732 -1.735 24.737 1.00 41.12 162 PRO A C 1
ATOM 1235 O O . PRO A 1 162 ? 47.890 -1.964 25.596 1.00 41.12 162 PRO A O 1
ATOM 1238 N N . THR A 1 163 ? 48.615 -2.104 23.463 1.00 31.16 163 THR A N 1
ATOM 1239 C CA . THR A 1 163 ? 48.025 -3.358 22.976 1.00 31.16 163 THR A CA 1
ATOM 1240 C C . THR A 1 163 ? 46.513 -3.577 23.098 1.00 31.16 163 THR A C 1
AT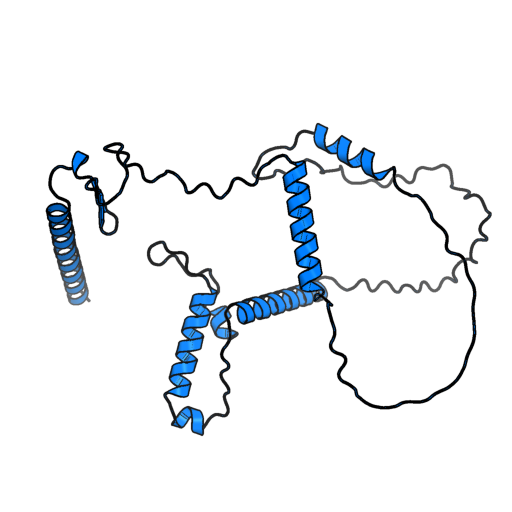OM 1242 O O . THR A 1 163 ? 45.921 -3.795 24.151 1.00 31.16 163 THR A O 1
ATOM 1245 N N . VAL A 1 164 ? 45.924 -3.636 21.904 1.00 46.81 164 VAL A N 1
ATOM 1246 C CA . VAL A 1 164 ? 44.584 -4.103 21.557 1.00 46.81 164 VAL A CA 1
ATOM 1247 C C . VAL A 1 164 ? 44.293 -5.465 22.198 1.00 46.81 164 VAL A C 1
ATOM 1249 O O . VAL A 1 164 ? 44.903 -6.473 21.849 1.00 46.81 164 VAL A O 1
ATOM 1252 N N . THR A 1 165 ? 43.318 -5.501 23.101 1.00 37.75 165 THR A N 1
ATOM 1253 C CA . THR A 1 165 ? 42.600 -6.718 23.495 1.00 37.75 165 THR A CA 1
ATOM 1254 C C . THR A 1 165 ? 41.103 -6.461 23.311 1.00 37.75 165 THR A C 1
ATOM 1256 O O . THR A 1 165 ? 40.629 -5.363 23.622 1.00 37.75 165 THR A O 1
ATOM 1259 N N . PRO A 1 166 ? 40.331 -7.410 22.751 1.00 41.12 166 PRO A N 1
ATOM 1260 C CA . PRO A 1 166 ? 38.900 -7.228 22.581 1.00 41.12 166 PRO A CA 1
ATOM 1261 C C . PRO A 1 166 ? 38.228 -7.343 23.950 1.00 41.12 166 PRO A C 1
ATOM 1263 O O . PRO A 1 166 ? 38.038 -8.436 24.479 1.00 41.12 166 PRO A O 1
ATOM 1266 N N . VAL A 1 167 ? 37.860 -6.202 24.534 1.00 41.09 167 VAL A N 1
ATOM 1267 C CA . VAL A 1 167 ? 36.979 -6.173 25.700 1.00 41.09 167 VAL A CA 1
ATOM 1268 C C . VAL A 1 167 ? 35.598 -6.625 25.237 1.00 41.09 167 VAL A C 1
ATOM 1270 O O . VAL A 1 167 ? 34.873 -5.897 24.559 1.00 41.09 167 VAL A O 1
ATOM 1273 N N . THR A 1 168 ? 35.225 -7.845 25.611 1.00 43.31 168 THR A N 1
ATOM 1274 C CA . THR A 1 168 ? 33.831 -8.275 25.704 1.00 43.31 168 THR A CA 1
ATOM 1275 C C . THR A 1 168 ? 33.077 -7.272 26.574 1.00 43.31 168 THR A C 1
ATOM 1277 O O . THR A 1 168 ? 33.200 -7.290 27.799 1.00 43.31 168 THR A O 1
ATOM 1280 N N . ILE A 1 169 ? 32.303 -6.379 25.949 1.00 46.59 169 ILE A N 1
ATOM 1281 C CA . ILE A 1 169 ? 31.370 -5.508 26.665 1.00 46.59 169 ILE A CA 1
ATOM 1282 C C . ILE A 1 169 ? 30.223 -6.387 27.159 1.00 46.59 169 ILE A C 1
ATOM 1284 O O . ILE A 1 169 ? 29.244 -6.645 26.459 1.00 46.59 169 ILE A O 1
ATOM 1288 N N . ALA A 1 170 ? 30.369 -6.862 28.390 1.00 47.34 170 ALA A N 1
ATOM 1289 C CA . ALA A 1 170 ? 29.269 -7.366 29.180 1.00 47.34 170 ALA A CA 1
ATOM 1290 C C . ALA A 1 170 ? 28.257 -6.228 29.426 1.00 47.34 170 ALA A C 1
ATOM 1292 O O . ALA A 1 170 ? 28.600 -5.155 29.917 1.00 47.34 170 ALA A O 1
ATOM 1293 N N . GLY A 1 171 ? 26.991 -6.473 29.089 1.00 54.81 171 GLY A N 1
ATOM 1294 C CA . GLY A 1 171 ? 25.845 -5.862 29.773 1.00 54.81 171 GLY A CA 1
ATOM 1295 C C . GLY A 1 171 ? 25.383 -4.455 29.369 1.00 54.81 171 GLY A C 1
ATOM 1296 O O . GLY A 1 171 ? 24.363 -4.009 29.893 1.00 54.81 171 GLY A O 1
ATOM 1297 N N . ALA A 1 172 ? 26.031 -3.746 28.441 1.00 64.25 172 ALA A N 1
ATOM 1298 C CA . ALA A 1 172 ? 25.567 -2.408 28.058 1.00 64.25 172 ALA A CA 1
ATOM 1299 C C . ALA A 1 172 ? 24.367 -2.472 27.091 1.00 64.25 172 ALA A C 1
ATOM 1301 O O . ALA A 1 172 ? 24.512 -2.641 25.880 1.00 64.25 172 ALA A O 1
ATOM 1302 N N . ILE A 1 173 ? 23.153 -2.318 27.627 1.00 72.94 173 ILE A N 1
ATOM 1303 C CA . ILE A 1 173 ? 21.933 -2.181 26.822 1.00 72.94 173 ILE A CA 1
ATOM 1304 C C . ILE A 1 173 ? 22.038 -0.892 25.980 1.00 72.94 173 ILE A C 1
ATOM 1306 O O . ILE A 1 173 ? 22.250 0.183 26.548 1.00 72.94 173 ILE A O 1
ATOM 1310 N N . PRO A 1 174 ? 21.842 -0.946 24.646 1.00 82.94 174 PRO A N 1
ATOM 1311 C CA . PRO A 1 174 ? 21.890 0.239 23.792 1.00 82.94 174 PRO A CA 1
ATOM 1312 C C . PRO A 1 174 ? 20.946 1.345 24.282 1.00 82.94 174 PRO A C 1
ATOM 1314 O O . PRO A 1 174 ? 19.821 1.061 24.704 1.00 82.94 174 PRO A O 1
ATOM 1317 N N . ARG A 1 175 ? 21.352 2.619 24.159 1.00 78.25 175 ARG A N 1
ATOM 1318 C CA . ARG A 1 175 ? 20.558 3.791 24.599 1.00 78.25 175 ARG A CA 1
ATOM 1319 C C . ARG A 1 175 ? 19.108 3.765 24.098 1.00 78.25 175 ARG A C 1
ATOM 1321 O O . ARG A 1 175 ? 18.201 4.132 24.836 1.00 78.25 175 ARG A O 1
ATOM 1328 N N . SER A 1 176 ? 18.872 3.288 22.873 1.00 77.69 176 SER A N 1
ATOM 1329 C CA . SER A 1 176 ? 17.527 3.173 22.285 1.00 77.69 176 SER A CA 1
ATOM 1330 C C . SER A 1 176 ? 16.658 2.097 22.947 1.00 77.69 176 SER A C 1
ATOM 1332 O O . SER A 1 176 ? 15.433 2.209 22.957 1.00 77.69 176 SER A O 1
ATOM 1334 N N . THR A 1 177 ? 17.272 1.047 23.489 1.00 81.69 177 THR A N 1
ATOM 1335 C CA . THR A 1 177 ? 16.600 -0.034 24.218 1.00 81.69 177 THR A CA 1
ATOM 1336 C C . THR A 1 177 ? 16.355 0.376 25.669 1.00 81.69 177 THR A C 1
ATOM 1338 O O . THR A 1 177 ? 15.273 0.130 26.189 1.00 81.69 177 THR A O 1
ATOM 1341 N N . ALA A 1 178 ? 17.302 1.081 26.297 1.00 85.62 178 ALA A N 1
ATOM 1342 C CA . ALA A 1 178 ? 17.102 1.681 27.616 1.00 85.62 178 ALA A CA 1
ATOM 1343 C C . ALA A 1 178 ? 15.983 2.740 27.600 1.00 85.62 178 ALA A C 1
ATOM 1345 O O . ALA A 1 178 ? 15.147 2.761 28.498 1.00 85.62 178 ALA A O 1
ATOM 1346 N N . TRP A 1 179 ? 15.921 3.571 26.551 1.00 83.81 179 TRP A N 1
ATOM 1347 C CA . TRP A 1 179 ? 14.833 4.533 26.352 1.00 83.81 179 TRP A CA 1
ATOM 1348 C C . TRP A 1 179 ? 13.476 3.845 26.184 1.00 83.81 179 TRP A C 1
ATOM 1350 O O . TRP A 1 179 ? 12.536 4.192 26.888 1.00 83.81 179 TRP A O 1
ATOM 1360 N N . ARG A 1 180 ? 13.382 2.827 25.315 1.00 87.00 180 ARG A N 1
ATOM 1361 C CA . ARG A 1 180 ? 12.144 2.048 25.140 1.00 87.00 180 ARG A CA 1
ATOM 1362 C C . ARG A 1 180 ? 11.666 1.428 26.450 1.00 87.00 180 ARG A C 1
ATOM 1364 O O . ARG A 1 180 ? 10.522 1.636 26.814 1.00 87.00 180 ARG A O 1
ATOM 1371 N N . ARG A 1 181 ? 12.566 0.801 27.217 1.00 91.06 181 ARG A N 1
ATOM 1372 C CA . ARG A 1 181 ? 12.232 0.237 28.536 1.00 91.06 181 ARG A CA 1
ATOM 1373 C C . ARG A 1 181 ? 11.706 1.283 29.522 1.00 91.06 181 ARG A C 1
ATOM 1375 O O . ARG A 1 181 ? 10.798 0.977 30.280 1.00 91.06 181 ARG A O 1
ATOM 1382 N N . ARG A 1 182 ? 12.255 2.504 29.517 1.00 88.50 182 ARG A N 1
ATOM 1383 C CA . ARG A 1 182 ? 11.753 3.604 30.360 1.00 88.50 182 ARG A CA 1
ATOM 1384 C C . ARG A 1 182 ? 10.367 4.072 29.925 1.00 88.50 182 ARG A C 1
ATOM 1386 O O . ARG A 1 182 ? 9.528 4.306 30.779 1.00 88.50 182 ARG A O 1
ATOM 1393 N N . VAL A 1 183 ? 10.127 4.181 28.618 1.00 86.56 183 VAL A N 1
ATOM 1394 C CA . VAL A 1 183 ? 8.806 4.539 28.080 1.00 86.56 183 VAL A CA 1
ATOM 1395 C C . VAL A 1 183 ? 7.776 3.460 28.416 1.00 86.56 183 VAL A C 1
ATOM 1397 O O . VAL A 1 183 ? 6.690 3.796 28.870 1.00 86.56 183 VAL A O 1
ATOM 1400 N N . ASP A 1 184 ? 8.125 2.184 28.257 1.00 81.50 184 ASP A N 1
ATOM 1401 C CA . ASP A 1 184 ? 7.239 1.063 28.583 1.00 81.50 184 ASP A CA 1
ATOM 1402 C C . ASP A 1 184 ? 6.920 1.025 30.088 1.00 81.50 184 ASP A C 1
ATOM 1404 O O . ASP A 1 184 ? 5.756 0.916 30.465 1.00 81.50 184 ASP A O 1
ATOM 1408 N N . ALA A 1 185 ? 7.926 1.208 30.951 1.00 88.38 185 ALA A N 1
ATOM 1409 C CA . ALA A 1 185 ? 7.735 1.268 32.402 1.00 88.38 185 ALA A CA 1
ATOM 1410 C C . ALA A 1 185 ? 6.874 2.466 32.841 1.00 88.38 185 ALA A C 1
ATOM 1412 O O . ALA A 1 185 ? 6.053 2.336 33.743 1.00 88.38 185 ALA A O 1
ATOM 1413 N N . GLU A 1 186 ? 7.022 3.620 32.189 1.00 85.56 186 GLU A N 1
ATOM 1414 C CA . GLU A 1 186 ? 6.209 4.809 32.461 1.00 85.56 186 GLU A CA 1
ATOM 1415 C C . GLU A 1 186 ? 4.755 4.625 32.000 1.00 85.56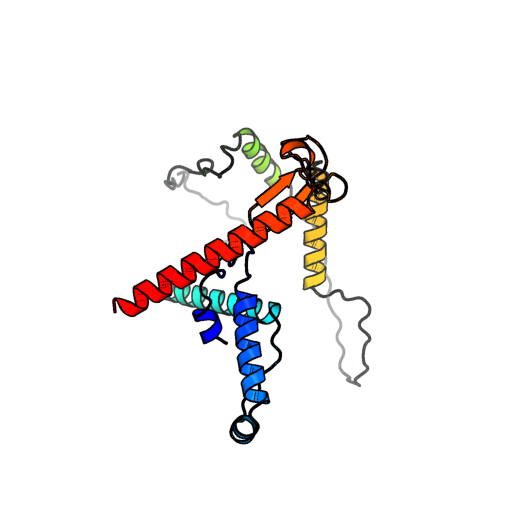 186 GLU A C 1
ATOM 1417 O O . GLU A 1 186 ? 3.818 5.031 32.689 1.00 85.56 186 GLU A O 1
ATOM 1422 N N . MET A 1 187 ? 4.547 3.955 30.862 1.00 73.94 187 MET A N 1
ATOM 1423 C CA . MET A 1 187 ? 3.214 3.563 30.397 1.00 73.94 187 MET A CA 1
ATOM 1424 C C . MET A 1 187 ? 2.557 2.560 31.354 1.00 73.94 187 MET A C 1
ATOM 1426 O O . MET A 1 187 ? 1.371 2.698 31.646 1.00 73.94 187 MET A O 1
ATOM 1430 N N . GLU A 1 188 ? 3.314 1.591 31.873 1.00 81.75 188 GLU A N 1
ATOM 1431 C CA . GLU A 1 188 ? 2.852 0.616 32.871 1.00 81.75 188 GLU A CA 1
ATOM 1432 C C . GLU A 1 188 ? 2.501 1.297 34.202 1.00 81.75 188 GLU A C 1
ATOM 1434 O O . GLU A 1 188 ? 1.419 1.067 34.741 1.00 81.75 188 GLU A O 1
ATOM 1439 N N . ARG A 1 189 ? 3.356 2.205 34.694 1.00 83.81 189 ARG A N 1
ATOM 1440 C CA . ARG A 1 189 ? 3.100 3.022 35.892 1.00 83.81 189 ARG A CA 1
ATOM 1441 C C . ARG A 1 189 ? 1.808 3.819 35.735 1.00 83.81 189 ARG A C 1
ATOM 1443 O O . ARG A 1 189 ? 0.921 3.739 36.580 1.00 83.81 189 ARG A O 1
ATOM 1450 N N . ARG A 1 190 ? 1.645 4.509 34.603 1.00 76.88 190 ARG A N 1
ATOM 1451 C CA . ARG A 1 190 ? 0.431 5.277 34.299 1.00 76.88 190 ARG A CA 1
ATOM 1452 C C . ARG A 1 190 ? -0.808 4.385 34.153 1.00 76.88 190 ARG A C 1
ATOM 1454 O O . ARG A 1 190 ? -1.904 4.798 34.528 1.00 76.88 190 ARG A O 1
ATOM 1461 N N . ALA A 1 191 ? -0.659 3.165 33.634 1.00 75.38 191 ALA A N 1
ATOM 1462 C CA . ALA A 1 191 ? -1.743 2.185 33.554 1.00 75.38 191 ALA A CA 1
ATOM 1463 C C . ALA A 1 191 ? -2.165 1.665 34.941 1.00 75.38 191 ALA A C 1
ATOM 1465 O O . ALA A 1 191 ? -3.362 1.498 35.190 1.00 75.38 191 ALA A O 1
ATOM 1466 N N . GLN A 1 192 ? -1.205 1.462 35.851 1.00 76.50 192 GLN A N 1
ATOM 1467 C CA . GLN A 1 192 ? -1.460 1.100 37.248 1.00 76.50 192 GLN A CA 1
ATOM 1468 C C . GLN A 1 192 ? -2.152 2.243 38.007 1.00 76.50 192 GLN A C 1
ATOM 1470 O O . GLN A 1 192 ? -3.157 2.007 38.678 1.00 76.50 192 GLN A O 1
ATOM 1475 N N . GLU A 1 193 ? -1.678 3.481 37.839 1.00 77.12 193 GLU A N 1
ATOM 1476 C CA . GLU A 1 193 ? -2.237 4.680 38.485 1.00 77.12 193 GLU A CA 1
ATOM 1477 C C . GLU A 1 193 ? -3.668 4.977 38.052 1.00 77.12 193 GLU A C 1
ATOM 1479 O O . GLU A 1 193 ? -4.525 5.278 38.879 1.00 77.12 193 GLU A O 1
ATOM 1484 N N . LEU A 1 194 ? -3.968 4.818 36.763 1.00 72.19 194 LEU A N 1
ATOM 1485 C CA . LEU A 1 194 ? -5.316 5.039 36.249 1.00 72.19 194 LEU A CA 1
ATOM 1486 C C . LEU A 1 194 ? -6.296 3.910 36.612 1.00 72.19 194 LEU A C 1
ATOM 1488 O O . LEU A 1 194 ? -7.451 3.980 36.189 1.00 72.19 194 LEU A O 1
ATOM 1492 N N . ARG A 1 195 ? -5.861 2.851 37.329 1.00 59.25 195 ARG A N 1
ATOM 1493 C CA . ARG A 1 195 ? -6.630 1.608 37.594 1.00 59.25 195 ARG A CA 1
ATOM 1494 C C . ARG A 1 195 ? -7.341 1.059 36.352 1.00 59.25 195 ARG A C 1
ATOM 1496 O O . ARG A 1 195 ? -8.291 0.277 36.435 1.00 59.25 195 ARG A O 1
ATOM 1503 N N . ASN A 1 196 ? -6.876 1.461 35.178 1.00 54.12 196 ASN A N 1
ATOM 1504 C CA . ASN A 1 196 ? -7.483 1.125 33.920 1.00 54.12 196 ASN A CA 1
ATOM 1505 C C . ASN A 1 196 ? -6.644 -0.027 33.417 1.00 54.12 196 ASN A C 1
ATOM 1507 O O . A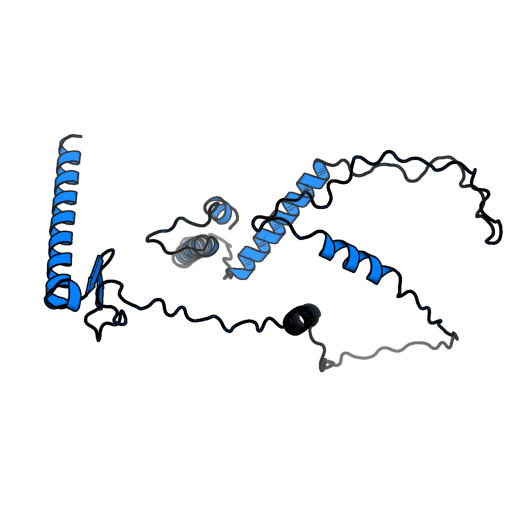SN A 1 196 ? -5.688 0.162 32.668 1.00 54.12 196 ASN A O 1
ATOM 1511 N N . PHE A 1 197 ? -6.986 -1.224 33.904 1.00 54.47 197 PHE A N 1
ATOM 1512 C CA . PHE A 1 197 ? -6.546 -2.473 33.305 1.00 54.47 197 PHE A CA 1
ATOM 1513 C C . PHE A 1 197 ? -6.604 -2.268 31.798 1.00 54.47 197 PHE A C 1
ATOM 1515 O O . PHE A 1 197 ? -7.694 -2.046 31.258 1.00 54.47 197 PHE A O 1
ATOM 1522 N N . ALA A 1 198 ? -5.444 -2.265 31.141 1.00 56.69 198 ALA A N 1
ATOM 1523 C CA . ALA A 1 198 ? -5.368 -2.318 29.697 1.00 56.69 198 ALA A CA 1
ATOM 1524 C C . ALA A 1 198 ? -6.107 -3.597 29.317 1.00 56.69 198 ALA A C 1
ATOM 1526 O O . ALA A 1 198 ? -5.561 -4.695 29.407 1.00 56.69 198 ALA A O 1
ATOM 1527 N N . LYS A 1 199 ? -7.413 -3.468 29.049 1.00 60.31 199 LYS A N 1
ATOM 1528 C CA . LYS A 1 199 ? -8.276 -4.611 28.791 1.00 60.31 199 LYS A CA 1
ATOM 1529 C C . LYS A 1 199 ? -7.600 -5.327 27.632 1.00 60.31 199 LYS A C 1
ATOM 1531 O O . LYS A 1 199 ? -7.413 -4.680 26.594 1.00 60.31 199 LYS A O 1
ATOM 1536 N N . PRO A 1 200 ? -7.201 -6.604 27.794 1.00 58.94 200 PRO A N 1
ATOM 1537 C CA . PRO A 1 200 ? -6.649 -7.354 26.683 1.00 58.94 200 PRO A CA 1
ATOM 1538 C C . PRO A 1 200 ? -7.637 -7.192 25.542 1.00 58.94 200 PRO A C 1
ATOM 1540 O O . PRO A 1 200 ? -8.846 -7.286 25.779 1.00 58.94 200 PRO A O 1
ATOM 1543 N N . TYR A 1 201 ? -7.119 -6.837 24.363 1.00 54.16 201 TYR A N 1
ATOM 1544 C CA . TYR A 1 201 ? -7.881 -6.613 23.140 1.00 54.16 201 TYR A CA 1
ATOM 1545 C C . TYR A 1 201 ? -9.099 -7.539 23.128 1.00 54.16 201 TYR A C 1
ATOM 1547 O O . TYR A 1 201 ? -8.958 -8.754 22.950 1.00 54.16 201 TYR A O 1
ATOM 1555 N N . ARG A 1 202 ? -10.291 -6.998 23.432 1.00 54.28 202 ARG A N 1
ATOM 1556 C CA . ARG A 1 202 ? -11.506 -7.811 23.427 1.00 54.28 202 ARG A CA 1
ATOM 1557 C C . ARG A 1 202 ? -11.675 -8.233 21.980 1.00 54.28 202 ARG A C 1
ATOM 1559 O O . ARG A 1 202 ? -12.044 -7.407 21.148 1.00 54.28 202 ARG A O 1
ATOM 1566 N N . LYS A 1 203 ? -11.391 -9.504 21.681 1.00 56.06 203 LYS A N 1
ATOM 1567 C CA . LYS A 1 203 ? -11.820 -10.129 20.431 1.00 56.06 203 LYS A CA 1
ATOM 1568 C C . LYS A 1 203 ? -13.316 -9.879 20.361 1.00 56.06 203 LYS A C 1
ATOM 1570 O O . LYS A 1 203 ? -14.062 -10.363 21.210 1.00 56.06 203 LYS A O 1
ATOM 1575 N N . VAL A 1 204 ? -13.714 -9.001 19.449 1.00 57.78 204 VAL A N 1
ATOM 1576 C CA . VAL A 1 204 ? -15.080 -8.501 19.389 1.00 57.78 204 VAL A CA 1
ATOM 1577 C C . VAL A 1 204 ? -16.008 -9.716 19.267 1.00 57.78 204 VAL A C 1
ATOM 1579 O O . VAL A 1 204 ? -15.845 -10.483 18.316 1.00 57.78 204 VAL A O 1
ATOM 1582 N N . PRO A 1 205 ? -16.985 -9.923 20.168 1.00 56.72 205 PRO A N 1
ATOM 1583 C CA . PRO A 1 205 ? -17.943 -11.029 20.073 1.00 56.72 205 PRO A CA 1
ATOM 1584 C C . PRO A 1 205 ? -18.946 -10.851 18.909 1.00 56.72 205 PRO A C 1
ATOM 1586 O O . PRO A 1 205 ? -20.025 -11.432 18.904 1.00 56.72 205 PRO A O 1
ATOM 1589 N N . GLN A 1 206 ? -18.604 -10.065 17.880 1.00 60.44 206 GLN A N 1
ATOM 1590 C CA . GLN A 1 206 ? -19.497 -9.628 16.802 1.00 60.44 206 GLN A CA 1
ATOM 1591 C C . GLN A 1 206 ? -19.823 -10.708 15.760 1.00 60.44 206 GLN A C 1
ATOM 1593 O O . GLN A 1 206 ? -20.397 -10.397 14.715 1.00 60.44 206 GLN A O 1
ATOM 1598 N N . PHE A 1 207 ? -19.473 -11.969 15.996 1.00 74.50 207 PHE A N 1
ATOM 1599 C CA . PHE A 1 207 ? -19.759 -13.052 15.058 1.00 74.50 207 PHE A CA 1
ATOM 1600 C C . PHE A 1 207 ? -21.175 -13.602 15.217 1.00 74.50 207 PHE A C 1
ATOM 1602 O O . PHE A 1 207 ? -21.396 -14.753 14.893 1.00 74.50 207 PHE A O 1
ATOM 1609 N N . MET A 1 208 ? -22.147 -12.815 15.673 1.00 83.69 208 MET A N 1
ATOM 1610 C CA . MET A 1 208 ? -23.542 -13.257 15.765 1.00 83.69 208 MET A CA 1
ATOM 1611 C C . MET A 1 208 ? -24.316 -12.844 14.510 1.00 83.69 208 MET A C 1
ATOM 1613 O O . MET A 1 208 ? -24.186 -11.726 13.995 1.00 83.69 208 MET A O 1
ATOM 1617 N N . CYS A 1 209 ? -25.114 -13.759 13.967 1.00 84.81 209 CYS A N 1
ATOM 1618 C CA . CYS A 1 209 ? -26.010 -13.468 12.862 1.00 84.81 209 CYS A CA 1
ATOM 1619 C C . CYS A 1 209 ? -27.220 -12.686 13.369 1.00 84.81 209 CYS A C 1
ATOM 1621 O O . CYS A 1 209 ? -27.924 -13.134 14.264 1.00 84.81 209 CYS A O 1
ATOM 1623 N N . ARG A 1 210 ? -27.508 -11.530 12.762 1.00 83.25 210 ARG A N 1
ATOM 1624 C CA . ARG A 1 210 ? -28.683 -10.724 13.132 1.00 83.25 210 ARG A CA 1
ATOM 1625 C C . ARG A 1 210 ? -30.015 -11.366 12.734 1.00 83.25 210 ARG A C 1
ATOM 1627 O O . ARG A 1 210 ? -31.041 -10.931 13.230 1.00 83.25 210 ARG A O 1
ATOM 1634 N N . ARG A 1 211 ? -30.002 -12.347 11.824 1.00 84.19 211 ARG A N 1
ATOM 1635 C CA . ARG A 1 211 ? -31.220 -13.000 11.320 1.00 84.19 211 ARG A CA 1
ATOM 1636 C C . ARG A 1 211 ? -31.634 -14.206 12.159 1.00 84.19 211 ARG A C 1
ATOM 1638 O O . ARG A 1 211 ? -32.809 -14.358 12.442 1.00 84.19 211 ARG A O 1
ATOM 1645 N N . CYS A 1 212 ? -30.680 -15.041 12.568 1.00 84.81 212 CYS A N 1
ATOM 1646 C CA . CYS A 1 212 ? -30.967 -16.267 13.323 1.00 84.81 212 CYS A CA 1
ATOM 1647 C C . CYS A 1 212 ? -30.376 -16.289 14.738 1.00 84.81 212 CYS A C 1
ATOM 1649 O O . CYS A 1 212 ? -30.524 -17.278 15.446 1.00 84.81 212 CYS A O 1
ATOM 1651 N N . GLY A 1 213 ? -29.645 -15.248 15.142 1.00 82.88 213 GLY A N 1
ATOM 1652 C CA . GLY A 1 213 ? -29.009 -15.166 16.457 1.00 82.88 213 GLY A CA 1
ATOM 1653 C C . GLY A 1 213 ? -27.825 -16.114 16.667 1.00 82.88 213 GLY A C 1
ATOM 1654 O O . GLY A 1 213 ? -27.146 -15.982 17.674 1.00 82.88 213 GLY A O 1
ATOM 1655 N N . GLN A 1 214 ? -27.529 -17.033 15.745 1.00 84.12 214 GLN A N 1
ATOM 1656 C CA . GLN A 1 214 ? -26.441 -18.004 15.895 1.00 84.12 214 GLN A CA 1
ATOM 1657 C C . GLN A 1 214 ? -25.075 -17.436 15.479 1.00 84.12 214 GLN A C 1
ATOM 1659 O O . GLN A 1 214 ? -25.011 -16.476 14.697 1.00 84.12 214 GLN A O 1
ATOM 1664 N N . PRO A 1 215 ? -23.962 -18.037 15.938 1.00 84.94 215 PRO A N 1
ATOM 1665 C CA . PRO A 1 215 ? -22.633 -17.678 15.469 1.00 84.94 215 PRO A CA 1
ATOM 1666 C C . PRO A 1 215 ? -22.506 -17.838 13.944 1.00 84.94 215 PRO A C 1
ATOM 1668 O O . PRO A 1 215 ? -22.885 -18.862 13.377 1.00 84.94 215 PRO A O 1
ATOM 1671 N N . LYS A 1 216 ? -21.927 -16.842 13.263 1.00 84.44 216 LYS A N 1
ATOM 1672 C CA . LYS A 1 216 ? -21.625 -16.811 11.824 1.00 84.44 216 LYS A CA 1
ATOM 1673 C C . LYS A 1 216 ? -20.460 -17.743 11.481 1.00 84.44 216 LYS A C 1
ATOM 1675 O O . LYS A 1 216 ? -19.423 -17.304 10.986 1.00 84.44 216 LYS A O 1
ATOM 1680 N N . THR A 1 217 ? -20.616 -19.029 11.761 1.00 83.06 217 THR A N 1
ATOM 1681 C CA . THR A 1 217 ? -19.687 -20.082 11.351 1.00 83.06 217 THR A CA 1
ATOM 1682 C C . THR A 1 217 ? -20.335 -20.959 10.284 1.00 83.06 217 THR A C 1
ATOM 1684 O O . THR A 1 217 ? -21.562 -21.047 10.184 1.00 83.06 217 THR A O 1
ATOM 1687 N N . LYS A 1 218 ? -19.501 -21.645 9.494 1.00 79.75 218 LYS A N 1
ATOM 1688 C CA . LYS A 1 218 ? -19.962 -22.582 8.459 1.00 79.75 218 LYS A CA 1
ATOM 1689 C C . LYS A 1 218 ? -20.796 -23.731 9.045 1.00 79.75 218 LYS A C 1
ATOM 1691 O O . LYS A 1 218 ? -21.701 -24.216 8.381 1.00 79.75 218 LYS A O 1
ATOM 1696 N N . GLN A 1 219 ? -20.524 -24.115 10.297 1.00 78.56 219 GLN A N 1
ATOM 1697 C CA . GLN A 1 219 ? -21.260 -25.163 11.015 1.00 78.56 219 GLN A CA 1
ATOM 1698 C C . GLN A 1 219 ? -22.737 -24.801 11.235 1.00 78.56 219 GLN A C 1
ATOM 1700 O O . GLN A 1 219 ? -23.591 -25.667 11.120 1.00 78.56 219 GLN A O 1
ATOM 1705 N N . TYR A 1 220 ? -23.052 -23.522 11.469 1.00 80.25 220 TYR A N 1
ATOM 1706 C CA . TYR A 1 220 ? -24.433 -23.040 11.631 1.00 80.25 220 TYR A CA 1
ATOM 1707 C C . TYR A 1 220 ? -25.077 -22.598 10.305 1.00 80.25 220 TYR A C 1
ATOM 1709 O O . TYR A 1 220 ? -25.996 -21.781 10.302 1.00 80.25 220 TYR A O 1
ATOM 1717 N N . GLY A 1 221 ? -24.563 -23.069 9.164 1.00 84.56 221 GLY A N 1
ATOM 1718 C CA . GLY A 1 221 ? -25.119 -22.748 7.848 1.00 84.56 221 GLY A CA 1
ATOM 1719 C C . GLY A 1 221 ? -24.915 -21.292 7.416 1.00 84.56 221 GLY A C 1
ATOM 1720 O O . GLY A 1 221 ? -25.678 -20.779 6.596 1.00 84.56 221 GLY A O 1
ATOM 1721 N N . HIS A 1 222 ? -23.899 -20.607 7.956 1.00 88.25 222 HIS A N 1
ATOM 1722 C CA . HIS A 1 222 ? -23.516 -19.272 7.503 1.00 88.25 222 HIS A CA 1
ATOM 1723 C C . HIS A 1 222 ? -22.385 -19.345 6.490 1.00 88.25 222 HIS A C 1
ATOM 1725 O O . HIS A 1 222 ? -21.320 -19.903 6.757 1.00 88.25 222 HIS A O 1
ATOM 1731 N N . SER A 1 223 ? -22.588 -18.700 5.349 1.00 86.94 223 SER A N 1
ATOM 1732 C CA . SER A 1 223 ? -21.558 -18.553 4.327 1.00 86.94 223 SER A CA 1
ATOM 1733 C C . SER A 1 223 ? -21.521 -17.124 3.817 1.00 86.94 223 SER A C 1
ATOM 1735 O O . SER A 1 223 ? -22.504 -16.385 3.888 1.00 86.94 223 SER A O 1
ATOM 1737 N N . ARG A 1 224 ? -20.362 -16.710 3.314 1.00 87.38 224 ARG A N 1
ATOM 1738 C CA . ARG A 1 224 ? -20.184 -15.414 2.670 1.00 87.38 224 ARG A CA 1
ATOM 1739 C C . ARG A 1 224 ? -19.618 -15.649 1.284 1.00 87.38 224 ARG A C 1
ATOM 1741 O O . ARG A 1 224 ? -18.562 -16.257 1.143 1.00 87.38 224 ARG A O 1
ATOM 1748 N N . TYR A 1 225 ? -20.288 -15.098 0.282 1.00 85.25 225 TYR A N 1
ATOM 1749 C CA . TYR A 1 225 ? -19.807 -15.080 -1.090 1.00 85.25 225 TYR A CA 1
ATOM 1750 C C . TYR A 1 225 ? -19.817 -13.645 -1.597 1.00 85.25 225 TYR A C 1
ATOM 1752 O O . TYR A 1 225 ? -20.864 -12.999 -1.684 1.00 85.25 225 TYR A O 1
ATOM 1760 N N . LYS A 1 226 ? -18.619 -13.120 -1.870 1.00 84.62 226 LYS A N 1
ATOM 1761 C CA . LYS A 1 226 ? -18.387 -11.717 -2.236 1.00 84.62 226 LYS A CA 1
ATOM 1762 C C . LYS A 1 226 ? -19.061 -10.733 -1.260 1.00 84.62 226 LYS A C 1
ATOM 1764 O O . LYS A 1 226 ? -18.645 -10.598 -0.104 1.00 84.62 226 LYS A O 1
ATOM 1769 N N . ARG A 1 227 ? -20.088 -10.018 -1.736 1.00 81.75 227 ARG A N 1
ATOM 1770 C CA . ARG A 1 227 ? -20.850 -9.007 -0.988 1.00 81.75 227 ARG A CA 1
ATOM 1771 C C . ARG A 1 227 ? -22.082 -9.588 -0.279 1.00 81.75 227 ARG A C 1
ATOM 1773 O O . ARG A 1 227 ? -22.621 -8.921 0.595 1.00 81.75 227 ARG A O 1
ATOM 1780 N N . GLY A 1 228 ? -22.491 -10.818 -0.599 1.00 83.50 228 GLY A N 1
ATOM 1781 C CA . GLY A 1 228 ? -23.634 -11.494 0.016 1.00 83.50 228 GLY A CA 1
ATOM 1782 C C . GLY A 1 228 ? -23.245 -12.316 1.247 1.00 83.50 228 GLY A C 1
ATOM 1783 O O . GLY A 1 228 ? -22.197 -12.965 1.268 1.00 83.50 228 GLY A O 1
ATOM 1784 N N . THR A 1 229 ? -24.098 -12.297 2.272 1.00 86.75 229 THR A N 1
ATOM 1785 C CA . THR A 1 229 ? -24.036 -13.226 3.413 1.00 86.75 229 THR A CA 1
ATOM 1786 C C . THR A 1 229 ? -25.290 -14.083 3.388 1.00 86.75 229 THR A C 1
ATOM 1788 O O . THR A 1 229 ? -26.384 -13.533 3.315 1.00 86.75 229 THR A O 1
ATOM 1791 N N . PHE A 1 230 ? -25.117 -15.395 3.469 1.00 89.00 230 PHE A N 1
ATOM 1792 C CA . PHE A 1 230 ? -26.194 -16.372 3.521 1.00 89.00 230 PHE A CA 1
ATOM 1793 C C . PHE A 1 230 ? -26.374 -16.896 4.936 1.00 89.00 230 PHE A C 1
ATOM 1795 O O . PHE A 1 230 ? -25.393 -17.117 5.657 1.00 89.00 230 PHE A O 1
ATOM 1802 N N . CYS A 1 231 ? -27.628 -17.097 5.319 1.00 90.31 231 CYS A N 1
ATOM 1803 C CA . CYS A 1 231 ? -28.010 -17.714 6.572 1.00 90.31 231 CYS A CA 1
ATOM 1804 C C . CYS A 1 231 ? -29.015 -18.827 6.276 1.00 90.31 231 CYS A C 1
ATOM 1806 O O . CYS A 1 231 ? -30.176 -18.536 6.000 1.00 90.31 231 CYS A O 1
ATOM 1808 N N . ALA A 1 232 ? -28.591 -20.089 6.392 1.00 87.12 232 ALA A N 1
ATOM 1809 C CA . ALA A 1 232 ? -29.449 -21.246 6.117 1.00 87.12 232 ALA A CA 1
ATOM 1810 C C . ALA A 1 232 ? -30.784 -21.202 6.884 1.00 87.12 232 ALA A C 1
ATOM 1812 O O . ALA A 1 232 ? -31.828 -21.545 6.340 1.00 87.12 232 ALA A O 1
ATOM 1813 N N . GLN A 1 233 ? -30.760 -20.705 8.126 1.00 82.88 233 GLN A N 1
ATOM 1814 C CA . GLN A 1 233 ? -31.948 -20.614 8.976 1.00 82.88 233 GLN A CA 1
ATOM 1815 C C . GLN A 1 233 ? -32.939 -19.520 8.547 1.00 82.88 233 GLN A C 1
ATOM 1817 O O . GLN A 1 233 ? -34.125 -19.637 8.828 1.00 82.88 233 GLN A O 1
ATOM 1822 N N . ALA A 1 234 ? -32.464 -18.438 7.925 1.00 83.56 234 ALA A N 1
ATOM 1823 C CA . ALA A 1 234 ? -33.301 -17.289 7.578 1.00 83.56 234 ALA A CA 1
ATOM 1824 C C . ALA A 1 234 ? -33.738 -17.290 6.110 1.00 83.56 234 ALA A C 1
ATOM 1826 O O . ALA A 1 234 ? -34.834 -16.838 5.804 1.00 83.56 234 ALA A O 1
ATOM 1827 N N . ASP A 1 235 ? -32.867 -17.759 5.217 1.00 81.06 235 ASP A N 1
ATOM 1828 C CA . ASP A 1 235 ? -33.102 -17.747 3.773 1.00 81.06 235 ASP A CA 1
ATOM 1829 C C . ASP A 1 235 ? -33.740 -19.064 3.282 1.00 81.06 235 ASP A C 1
ATOM 1831 O O . ASP A 1 235 ? -34.343 -19.085 2.213 1.00 81.06 235 ASP A O 1
ATOM 1835 N N . GLY A 1 236 ? -33.654 -20.143 4.072 1.00 76.94 236 GLY A N 1
ATOM 1836 C CA . GLY A 1 236 ? -34.103 -21.477 3.676 1.00 76.94 236 GLY A CA 1
ATOM 1837 C C . GLY A 1 236 ? -33.188 -22.107 2.616 1.00 76.94 236 GLY A C 1
ATOM 1838 O O . GLY A 1 236 ? -32.664 -21.440 1.727 1.00 76.94 236 GLY A O 1
ATOM 1839 N N . GLY A 1 237 ? -32.963 -23.417 2.714 1.00 80.81 237 GLY A N 1
ATOM 1840 C CA . GLY A 1 237 ? -32.108 -24.159 1.779 1.00 80.81 237 GLY A CA 1
ATOM 1841 C C . GLY A 1 237 ? -30.650 -24.311 2.224 1.00 80.81 237 GLY A C 1
ATOM 1842 O O . GLY A 1 237 ? -30.267 -23.981 3.349 1.00 80.81 237 GLY A O 1
ATOM 1843 N N . THR A 1 238 ? -29.832 -24.882 1.339 1.00 85.69 238 THR A N 1
ATOM 1844 C CA . THR A 1 238 ? -28.429 -25.224 1.632 1.00 85.69 238 THR A CA 1
ATOM 1845 C C . THR A 1 238 ? -27.461 -24.134 1.179 1.00 85.69 238 THR A C 1
ATOM 1847 O O . THR A 1 238 ? -27.725 -23.378 0.239 1.00 85.69 238 THR A O 1
ATOM 1850 N N . VAL A 1 239 ? -26.296 -24.072 1.830 1.00 85.62 239 VAL A N 1
ATOM 1851 C CA . VAL A 1 239 ? -25.219 -23.136 1.472 1.00 85.62 239 VAL A CA 1
ATOM 1852 C C . VAL A 1 239 ? -24.782 -23.346 0.018 1.00 85.62 239 VAL A C 1
ATOM 1854 O O . VAL A 1 239 ? -24.490 -22.386 -0.692 1.00 85.62 239 VAL A O 1
ATOM 1857 N N . GLU A 1 240 ? -24.755 -24.596 -0.434 1.00 85.62 240 GLU A N 1
ATOM 1858 C CA . GLU A 1 240 ? -24.311 -25.027 -1.756 1.00 85.62 240 GLU A CA 1
ATOM 1859 C C . GLU A 1 240 ? -25.263 -24.563 -2.867 1.00 85.62 240 GLU A C 1
ATOM 1861 O O . GLU A 1 240 ? -24.805 -24.068 -3.902 1.00 85.62 240 GLU A O 1
ATOM 1866 N N . GLN A 1 241 ? -26.578 -24.657 -2.640 1.00 88.38 241 GLN A N 1
ATOM 1867 C CA . GLN A 1 241 ? -27.595 -24.151 -3.571 1.00 88.38 241 GLN A CA 1
ATOM 1868 C C . GLN A 1 241 ? -27.476 -22.635 -3.739 1.00 88.38 241 GLN A C 1
ATOM 1870 O O . GLN A 1 241 ? -27.412 -22.136 -4.863 1.00 88.38 241 GLN A O 1
ATOM 1875 N N . TRP A 1 242 ? -27.353 -21.903 -2.629 1.00 90.44 242 TRP A N 1
ATOM 1876 C CA . TRP A 1 242 ? -27.187 -20.452 -2.672 1.00 90.44 242 TRP A CA 1
ATOM 1877 C C . TRP A 1 242 ? -25.883 -20.032 -3.363 1.00 90.44 242 TRP A C 1
ATOM 1879 O O . TRP A 1 242 ? -25.875 -19.109 -4.177 1.00 90.44 242 TRP A O 1
ATOM 1889 N N . LEU A 1 243 ? -24.772 -20.723 -3.087 1.00 88.75 243 LEU A N 1
ATOM 1890 C CA . LEU A 1 243 ? -23.489 -20.455 -3.742 1.00 88.75 243 LEU A CA 1
ATOM 1891 C C . LEU A 1 243 ? -23.544 -20.685 -5.254 1.00 88.75 243 LEU A C 1
ATOM 1893 O O . LEU A 1 243 ? -22.899 -19.945 -5.996 1.00 88.75 243 LEU A O 1
ATOM 1897 N N . SER A 1 244 ? -24.281 -21.700 -5.701 1.00 88.38 244 SER A N 1
ATOM 1898 C CA . SER A 1 244 ? -24.441 -22.000 -7.126 1.00 88.38 244 SER A CA 1
ATOM 1899 C C . SER A 1 244 ? -25.242 -20.897 -7.816 1.00 88.38 244 SER A C 1
ATOM 1901 O O . SER A 1 244 ? -24.723 -20.276 -8.739 1.00 88.38 244 SER A O 1
ATOM 1903 N N . ALA A 1 245 ? -26.395 -20.518 -7.255 1.00 88.69 245 ALA A N 1
ATOM 1904 C CA . ALA A 1 245 ? -27.205 -19.410 -7.764 1.00 88.69 245 ALA A CA 1
ATOM 1905 C C . ALA A 1 245 ? -26.436 -18.073 -7.809 1.00 88.69 245 ALA A C 1
ATOM 1907 O O . ALA A 1 245 ? -26.562 -17.297 -8.754 1.00 88.69 245 ALA A O 1
ATOM 1908 N N . MET A 1 246 ? -25.586 -17.800 -6.811 1.00 90.31 246 MET A N 1
ATOM 1909 C CA . MET A 1 246 ? -24.741 -16.601 -6.801 1.00 90.31 246 MET A CA 1
ATOM 1910 C C . MET A 1 246 ? -23.686 -16.600 -7.916 1.00 90.31 246 MET A C 1
ATOM 1912 O O . MET A 1 246 ? -23.381 -15.532 -8.447 1.00 90.31 246 MET A O 1
ATOM 1916 N N . LYS A 1 247 ? -23.122 -17.765 -8.258 1.00 89.75 247 LYS A N 1
ATOM 1917 C CA . LYS A 1 247 ? -22.173 -17.915 -9.373 1.00 89.75 247 LYS A CA 1
ATOM 1918 C C . LYS A 1 247 ? -22.872 -17.813 -10.727 1.00 89.75 247 LYS A C 1
ATOM 1920 O O . LYS A 1 247 ? -22.296 -17.246 -11.648 1.00 89.75 247 LYS A O 1
ATOM 1925 N N . ASP A 1 248 ? -24.087 -18.343 -10.842 1.00 90.69 248 ASP A N 1
ATOM 1926 C CA . ASP A 1 248 ? -24.898 -18.231 -12.057 1.00 90.69 248 ASP A CA 1
ATOM 1927 C C . ASP A 1 248 ? -25.239 -16.774 -12.353 1.00 90.69 248 ASP A C 1
ATOM 1929 O O . ASP A 1 248 ? -24.906 -16.284 -13.430 1.00 90.69 248 ASP A O 1
ATOM 1933 N N . ARG A 1 249 ? -25.741 -16.037 -11.355 1.00 88.44 249 ARG A N 1
ATOM 1934 C CA . ARG A 1 249 ? -26.005 -14.601 -11.500 1.00 88.44 249 ARG A CA 1
ATOM 1935 C C . ARG A 1 249 ? -24.756 -13.812 -11.890 1.00 88.44 249 ARG A C 1
ATOM 1937 O O . ARG A 1 249 ? -24.836 -12.892 -12.688 1.00 88.44 249 ARG A O 1
ATOM 1944 N N . GLU A 1 250 ? -23.590 -14.161 -11.352 1.00 89.31 250 GLU A N 1
ATOM 1945 C CA . GLU A 1 250 ? -22.339 -13.514 -11.755 1.00 89.31 250 GLU A CA 1
ATOM 1946 C C . GLU A 1 250 ? -21.971 -13.806 -13.212 1.00 89.31 250 GLU A C 1
ATOM 1948 O O . GLU A 1 250 ? -21.499 -12.909 -13.907 1.00 89.31 250 GLU A O 1
ATOM 1953 N N . ARG A 1 251 ? -22.159 -15.046 -13.679 1.00 90.12 251 ARG A N 1
ATOM 1954 C CA . ARG A 1 251 ? -21.934 -15.386 -15.088 1.00 90.12 251 ARG A CA 1
ATOM 1955 C C . ARG A 1 251 ? -22.871 -14.601 -15.995 1.00 90.12 251 ARG A C 1
ATOM 1957 O O . ARG A 1 251 ? -22.416 -14.095 -17.014 1.00 90.12 251 ARG A O 1
ATOM 1964 N N . GLU A 1 252 ? -24.133 -14.460 -15.604 1.00 91.56 252 GLU A N 1
ATOM 1965 C CA . GLU A 1 252 ? -25.119 -13.648 -16.321 1.00 91.56 252 GLU A CA 1
ATOM 1966 C C . GLU A 1 252 ? -24.745 -12.160 -16.315 1.00 91.56 252 GLU A C 1
ATOM 1968 O O . GLU A 1 252 ? -24.734 -11.534 -17.371 1.00 91.56 252 GLU A O 1
ATOM 1973 N N . GLU A 1 253 ? -24.357 -11.598 -15.166 1.00 90.69 253 GLU A N 1
ATOM 1974 C CA . GLU A 1 253 ? -23.887 -10.209 -15.048 1.00 90.69 253 GLU A CA 1
ATOM 1975 C C . GLU A 1 253 ? -22.627 -9.963 -15.893 1.00 90.69 253 GLU A C 1
ATOM 1977 O O . GLU A 1 253 ? -22.519 -8.939 -16.567 1.00 90.69 253 GLU A O 1
ATOM 1982 N N . ALA A 1 254 ? -21.679 -10.904 -15.899 1.00 89.25 254 ALA A N 1
ATOM 1983 C CA . ALA A 1 254 ? -20.470 -10.823 -16.711 1.00 89.25 254 ALA A CA 1
ATOM 1984 C C . ALA A 1 254 ? -20.775 -10.944 -18.212 1.00 89.25 254 ALA A C 1
ATOM 1986 O O . ALA A 1 254 ? -20.203 -10.200 -19.008 1.00 89.25 254 ALA A O 1
ATOM 1987 N N . ALA A 1 255 ? -21.696 -11.831 -18.602 1.00 90.81 255 ALA A N 1
ATOM 1988 C CA . ALA A 1 255 ? -22.156 -11.962 -19.982 1.00 90.81 255 ALA A CA 1
ATOM 1989 C C . ALA A 1 255 ? -22.892 -10.697 -20.450 1.00 90.81 255 ALA A C 1
ATOM 1991 O O . ALA A 1 255 ? -22.624 -10.205 -21.544 1.00 90.81 255 ALA A O 1
ATOM 1992 N N . ALA A 1 256 ? -23.749 -10.118 -19.604 1.00 90.38 256 ALA A N 1
ATOM 1993 C CA . ALA A 1 256 ? -24.430 -8.857 -19.880 1.00 90.38 256 ALA A CA 1
ATOM 1994 C C . ALA A 1 256 ? -23.440 -7.687 -20.002 1.00 90.38 256 ALA A C 1
ATOM 1996 O O . ALA A 1 256 ? -23.555 -6.875 -20.918 1.00 90.38 256 ALA A O 1
ATOM 1997 N N . ALA A 1 257 ? -22.428 -7.620 -19.131 1.00 90.69 257 ALA A N 1
ATOM 1998 C CA . ALA A 1 257 ? -21.375 -6.609 -19.213 1.00 90.69 257 ALA A CA 1
ATOM 1999 C C . ALA A 1 257 ? -20.518 -6.763 -20.482 1.00 90.69 257 ALA A C 1
ATOM 2001 O O . ALA A 1 257 ? -20.191 -5.765 -21.123 1.00 90.69 257 ALA A O 1
ATOM 2002 N N . ALA A 1 258 ? -20.190 -7.997 -20.877 1.00 88.94 258 ALA A N 1
ATOM 2003 C CA . ALA A 1 258 ? -19.476 -8.275 -22.121 1.00 88.94 258 ALA A CA 1
ATOM 2004 C C . ALA A 1 258 ? -20.314 -7.902 -23.355 1.00 88.94 258 ALA A C 1
ATOM 2006 O O . ALA A 1 258 ? -19.793 -7.283 -24.280 1.00 88.94 258 ALA A O 1
ATOM 2007 N N . ALA A 1 259 ? -21.616 -8.206 -23.348 1.00 88.06 259 ALA A N 1
ATOM 2008 C CA . ALA A 1 259 ? -22.538 -7.806 -24.408 1.00 88.06 259 ALA A CA 1
ATOM 2009 C C . ALA A 1 259 ? -22.665 -6.275 -24.507 1.00 88.06 259 ALA A C 1
ATOM 2011 O O . ALA A 1 259 ? -22.607 -5.725 -25.605 1.00 88.06 259 ALA A O 1
ATOM 2012 N N . ALA A 1 260 ? -22.761 -5.574 -23.373 1.00 87.94 260 ALA A N 1
ATOM 2013 C CA . ALA A 1 260 ? -22.786 -4.113 -23.337 1.00 87.94 260 ALA A CA 1
ATOM 2014 C C . ALA A 1 260 ? -21.475 -3.495 -23.857 1.00 87.94 260 ALA A C 1
ATOM 2016 O O . ALA A 1 260 ? -21.509 -2.517 -24.601 1.00 87.94 260 ALA A O 1
ATOM 2017 N N . ALA A 1 261 ? -20.323 -4.082 -23.517 1.00 86.94 261 ALA A N 1
ATOM 2018 C CA . ALA A 1 261 ? -19.026 -3.647 -24.031 1.00 86.94 261 ALA A CA 1
ATOM 2019 C C . ALA A 1 261 ? -18.891 -3.881 -25.546 1.00 86.94 261 ALA A C 1
ATOM 2021 O O . ALA A 1 261 ? -18.396 -3.008 -26.255 1.00 86.94 261 ALA A O 1
ATOM 2022 N N . ALA A 1 262 ? -19.373 -5.021 -26.055 1.00 84.00 262 ALA A N 1
ATOM 2023 C CA . ALA A 1 262 ? -19.390 -5.312 -27.487 1.00 84.00 262 ALA A CA 1
ATOM 2024 C C . ALA A 1 262 ? -20.309 -4.349 -28.258 1.00 84.00 262 ALA A C 1
ATOM 2026 O O . ALA A 1 262 ? -19.925 -3.847 -29.312 1.00 84.00 262 ALA A O 1
ATOM 2027 N N . ALA A 1 263 ? -21.486 -4.029 -27.708 1.00 82.06 263 ALA A N 1
ATOM 2028 C CA . ALA A 1 263 ? -22.393 -3.042 -28.291 1.00 82.06 263 ALA A CA 1
ATOM 2029 C C . ALA A 1 263 ? -21.777 -1.632 -28.320 1.00 82.06 263 ALA A C 1
ATOM 2031 O O . ALA A 1 263 ? -21.903 -0.930 -29.319 1.00 82.06 263 ALA A O 1
ATOM 2032 N N . ALA A 1 264 ? -21.067 -1.230 -27.260 1.00 79.62 264 ALA A N 1
ATOM 2033 C CA . ALA A 1 264 ? -20.368 0.054 -27.218 1.00 79.62 264 ALA A CA 1
ATOM 2034 C C . ALA A 1 264 ? -19.217 0.134 -28.237 1.00 79.62 264 ALA A C 1
ATOM 2036 O O . ALA A 1 264 ? -19.003 1.189 -28.825 1.00 79.62 264 ALA A O 1
ATOM 2037 N N . ALA A 1 265 ? -18.504 -0.972 -28.477 1.00 76.50 265 ALA A N 1
ATOM 2038 C CA . ALA A 1 265 ? -17.434 -1.034 -29.472 1.00 76.50 265 ALA A CA 1
ATOM 2039 C C . ALA A 1 265 ? -17.949 -0.999 -30.921 1.00 76.50 265 ALA A C 1
ATOM 2041 O O . ALA A 1 265 ? -17.250 -0.503 -31.792 1.00 76.50 265 ALA A O 1
ATOM 2042 N N . ALA A 1 266 ? -19.158 -1.505 -31.184 1.00 75.44 266 ALA A N 1
ATOM 2043 C CA . ALA A 1 266 ? -19.781 -1.449 -32.510 1.00 75.44 266 ALA A CA 1
ATOM 2044 C C . ALA A 1 266 ? -20.387 -0.071 -32.848 1.00 75.44 266 ALA A C 1
ATOM 2046 O O . ALA A 1 266 ? -20.706 0.190 -34.005 1.00 75.44 266 ALA A O 1
ATOM 2047 N N . ALA A 1 267 ? -20.580 0.788 -31.843 1.00 70.50 267 ALA A N 1
ATOM 2048 C CA . ALA A 1 267 ? -21.118 2.140 -31.993 1.00 70.50 267 ALA A CA 1
ATOM 2049 C C . ALA A 1 267 ? -20.032 3.234 -32.081 1.00 70.50 267 ALA A C 1
ATOM 2051 O O . ALA A 1 267 ? -20.378 4.413 -32.178 1.00 70.50 267 ALA A O 1
ATOM 2052 N N . ALA A 1 268 ? -18.752 2.853 -32.014 1.00 60.25 268 ALA A N 1
ATOM 2053 C CA . ALA A 1 268 ? -17.582 3.728 -32.119 1.00 60.25 268 ALA A CA 1
ATOM 2054 C C . ALA A 1 268 ? -16.879 3.529 -33.467 1.00 60.25 268 ALA A C 1
ATOM 2056 O O . ALA A 1 268 ? -16.365 4.538 -33.999 1.00 60.25 268 ALA A O 1
#

Radius of gyration: 35.24 Å; chains: 1; bounding box: 87×76×81 Å

pLDDT: mean 70.88, std 17.86, range [28.59, 92.44]